Protein 2R5R (pdb70)

Nearest PDB structures (foldseek):
  2r5r-assembly1_A  TM=1.004E+00  e=5.894E-48  Nitrosomonas europaea ATCC 19718
  8g8v-assembly1_A  TM=9.448E-01  e=7.691E-31  Burkholderia pseudomallei
  8tcc-assembly1_B  TM=9.426E-01  e=1.410E-29  Burkholderia pseudomallei
  8tcc-assembly1_D  TM=9.328E-01  e=5.868E-29  Burkholderia pseudomallei
  5k95-assembly1_A  TM=9.192E-01  e=1.944E-28  Neisseria gonorrhoeae FA 1090

CATH classification: 3.10.270.10

B-factor: mean 74.92, std 9.53, range [59.12, 102.0]

Secondary structure (DSSP, 8-state):
----SEE----EEEEEEE--TTTS-EEEEEEE--EES-SS--TT--HHHHHHHHS-SSEEGGGHHHHHH--TTTT-SEEEE--EEEEEEEEPTTT--EEEEEEEE---EEEETTTEEEE--EEEEEEEE-HHHHHHSSS---EEEEEEEEEEEESS---HHHHHHHHHHHSSEE--S---HHHHHHHHHHHHTS---HHHHHHHHHHHHHS-TTEEEEEEEEEEE-TTTSSEEEEEEEEE-

Structure (mmCIF, N/CA/C/O backbone):
data_2R5R
#
_entry.id   2R5R
#
_cell.length_a   118.705
_cell.length_b   118.705
_cell.length_c   113.210
_cell.angle_alpha   90.00
_cell.angle_beta   90.00
_cell.angle_gamma   120.00
#
_symmetry.space_group_name_H-M   'P 64 2 2'
#
loop_
_entity.id
_entity.type
_entity.pdbx_description
1 polymer 'UPF0343 protein NE1163'
2 non-polymer 'PHOSPHATE ION'
3 non-polymer IMIDAZOLE
#
loop_
_atom_site.group_PDB
_atom_site.id
_atom_site.type_symbol
_atom_site.label_atom_id
_atom_site.label_alt_id
_atom_site.label_comp_id
_atom_site.label_asym_id
_atom_site.label_entity_id
_atom_site.label_seq_id
_atom_site.pdbx_PDB_ins_code
_atom_site.Cartn_x
_atom_site.Cartn_y
_atom_site.Cartn_z
_atom_site.occupancy
_atom_site.B_iso_or_equiv
_atom_site.auth_seq_id
_atom_site.auth_comp_id
_atom_site.auth_asym_id
_atom_site.auth_atom_id
_atom_site.pdbx_PDB_model_num
ATOM 1 N N . HIS A 1 23 ? 38.570 14.821 76.524 1.00 85.67 20 HIS A N 1
ATOM 2 C CA . HIS A 1 23 ? 37.746 14.251 77.638 1.00 85.78 20 HIS A CA 1
ATOM 3 C C . HIS A 1 23 ? 36.320 14.834 77.704 1.00 85.47 20 HIS A C 1
ATOM 4 O O . HIS A 1 23 ? 35.340 14.081 77.784 1.00 85.53 20 HIS A O 1
ATOM 11 N N . ILE A 1 24 ? 36.213 16.166 77.668 1.00 84.93 21 ILE A N 1
ATOM 12 C CA . ILE A 1 24 ? 34.911 16.857 77.691 1.00 84.25 21 ILE A CA 1
ATOM 13 C C . ILE A 1 24 ? 34.675 17.603 76.375 1.00 83.64 21 ILE A C 1
ATOM 14 O O . ILE A 1 24 ? 35.561 18.308 75.884 1.00 83.66 21 ILE A O 1
ATOM 19 N N . ALA A 1 25 ? 33.478 17.447 75.813 1.00 82.73 22 ALA A N 1
ATOM 20 C CA . ALA A 1 25 ? 33.136 18.079 74.541 1.00 81.79 22 ALA A CA 1
ATOM 21 C C . ALA A 1 25 ? 32.934 19.587 74.694 1.00 81.11 22 ALA A C 1
ATOM 22 O O . ALA A 1 25 ? 32.246 20.042 75.616 1.00 81.18 22 ALA A O 1
ATOM 24 N N . ILE A 1 26 ? 33.559 20.350 73.797 1.00 80.00 23 ILE A N 1
ATOM 25 C CA . ILE A 1 26 ? 33.339 21.791 73.692 1.00 78.79 23 ILE A CA 1
ATOM 26 C C . ILE A 1 26 ? 31.992 22.035 73.015 1.00 77.90 23 ILE A C 1
ATOM 27 O O . ILE A 1 26 ? 31.767 21.586 71.888 1.00 77.89 23 ILE A O 1
ATOM 32 N N . ASP A 1 27 ? 31.099 22.729 73.719 1.00 76.69 24 ASP A N 1
ATOM 33 C CA . ASP A 1 27 ? 29.754 23.000 73.214 1.00 75.46 24 ASP A CA 1
ATOM 34 C C . ASP A 1 27 ? 29.778 23.964 72.044 1.00 74.54 24 ASP A C 1
ATOM 35 O O . ASP A 1 27 ? 29.117 23.719 71.041 1.00 74.47 24 ASP A O 1
ATOM 40 N N . ARG A 1 28 ? 30.526 25.059 72.175 1.00 73.39 25 ARG A N 1
ATOM 41 C CA . ARG A 1 28 ? 30.801 25.923 71.026 1.00 72.35 25 ARG A CA 1
ATOM 42 C C . ARG A 1 28 ? 32.113 26.678 71.090 1.00 71.64 25 ARG A C 1
ATOM 43 O O . ARG A 1 28 ? 32.605 27.017 72.167 1.00 71.52 25 ARG A O 1
ATOM 51 N N . VAL A 1 29 ? 32.668 26.915 69.906 1.00 70.79 26 VAL A N 1
ATOM 52 C CA . VAL A 1 29 ? 33.810 27.795 69.708 1.00 70.08 26 VAL A CA 1
ATOM 53 C C . VAL A 1 29 ? 33.475 28.764 68.587 1.00 69.67 26 VAL A C 1
ATOM 54 O O . VAL A 1 29 ? 32.802 28.398 67.627 1.00 69.75 26 VAL A O 1
ATOM 58 N N . GLY A 1 30 ? 33.940 29.999 68.705 1.00 69.13 27 GLY A N 1
ATOM 59 C CA . GLY A 1 30 ? 33.721 30.978 67.655 1.00 68.64 27 GLY A CA 1
ATOM 60 C C . GLY A 1 30 ? 34.500 32.249 67.882 1.00 68.35 27 GLY A C 1
ATOM 61 O O . GLY A 1 30 ? 35.206 32.375 68.883 1.00 68.35 27 GLY A O 1
ATOM 62 N N . ILE A 1 31 ? 34.390 33.181 66.937 1.00 68.06 28 ILE A N 1
ATOM 63 C CA . ILE A 1 31 ? 34.947 34.518 67.108 1.00 67.89 28 ILE A CA 1
ATOM 64 C C . ILE A 1 31 ? 33.834 35.562 67.077 1.00 67.80 28 ILE A C 1
ATOM 65 O O . ILE A 1 31 ? 32.777 35.335 66.495 1.00 67.88 28 ILE A O 1
ATOM 70 N N . LYS A 1 32 ? 34.068 36.695 67.726 1.00 67.76 29 LYS A N 1
ATOM 71 C CA . LYS A 1 32 ? 33.128 37.805 67.685 1.00 67.82 29 LYS A CA 1
ATOM 72 C C . LYS A 1 32 ? 33.884 39.122 67.611 1.00 67.84 29 LYS A C 1
ATOM 73 O O . LYS A 1 32 ? 35.113 39.127 67.633 1.00 67.92 29 LYS A O 1
ATOM 79 N N . ALA A 1 33 ? 33.147 40.229 67.508 1.00 67.93 30 ALA A N 1
ATOM 80 C CA . ALA A 1 33 ? 33.732 41.573 67.440 1.00 67.98 30 ALA A CA 1
ATOM 81 C C . ALA A 1 33 ? 34.728 41.691 66.285 1.00 67.97 30 ALA A C 1
ATOM 82 O O . ALA A 1 33 ? 35.942 41.818 66.498 1.00 68.10 30 ALA A O 1
ATOM 84 N N . ILE A 1 34 ? 34.203 41.632 65.065 1.00 67.80 31 ILE A N 1
ATOM 85 C CA . ILE A 1 34 ? 35.031 41.686 63.861 1.00 67.66 31 ILE A CA 1
ATOM 86 C C . ILE A 1 34 ? 34.314 42.416 62.713 1.00 67.73 31 ILE A C 1
ATOM 87 O O . ILE A 1 34 ? 33.368 41.897 62.118 1.00 67.82 31 ILE A O 1
ATOM 92 N N . ARG A 1 35 ? 34.768 43.632 62.424 1.00 67.76 32 ARG A N 1
ATOM 93 C CA . ARG A 1 35 ? 34.185 44.440 61.356 1.00 67.83 32 ARG A CA 1
ATOM 94 C C . ARG A 1 35 ? 34.579 43.915 59.972 1.00 67.69 32 ARG A C 1
ATOM 95 O O . ARG A 1 35 ? 35.637 43.304 59.805 1.00 67.61 32 ARG A O 1
ATOM 103 N N . HIS A 1 36 ? 33.713 44.159 58.990 1.00 67.60 33 HIS A N 1
ATOM 104 C CA . HIS A 1 36 ? 33.937 43.749 57.606 1.00 67.53 33 HIS A CA 1
ATOM 105 C C . HIS A 1 36 ? 32.881 44.407 56.729 1.00 67.27 33 HIS A C 1
ATOM 106 O O . HIS A 1 36 ? 31.699 44.373 57.070 1.00 67.32 33 HIS A O 1
ATOM 113 N N . PRO A 1 37 ? 33.299 45.033 55.611 1.00 67.12 34 PRO A N 1
ATOM 114 C CA . PRO A 1 37 ? 32.362 45.675 54.685 1.00 67.10 34 PRO A CA 1
ATOM 115 C C . PRO A 1 37 ? 31.312 44.710 54.133 1.00 67.19 34 PRO A C 1
ATOM 116 O O . PRO A 1 37 ? 31.616 43.543 53.875 1.00 67.19 34 PRO A O 1
ATOM 120 N N . VAL A 1 38 ? 30.085 45.208 53.974 1.00 67.30 35 VAL A N 1
ATOM 121 C CA . VAL A 1 38 ? 28.950 44.405 53.505 1.00 67.25 35 VAL A CA 1
ATOM 122 C C . VAL A 1 38 ? 28.109 45.149 52.471 1.00 67.35 35 VAL A C 1
ATOM 123 O O . VAL A 1 38 ? 28.218 46.371 52.331 1.00 67.20 35 VAL A O 1
ATOM 127 N N . VAL A 1 39 ? 27.277 44.395 51.753 1.00 67.66 36 VAL A N 1
ATOM 128 C CA . VAL A 1 39 ? 26.337 44.953 50.771 1.00 67.90 36 VAL A CA 1
ATOM 129 C C . VAL A 1 39 ? 24.905 44.417 50.987 1.00 68.11 36 VAL A C 1
ATOM 130 O O . VAL A 1 39 ? 24.694 43.214 51.183 1.00 68.16 36 VAL A O 1
ATOM 134 N N . VAL A 1 40 ? 23.937 45.329 50.980 1.00 68.35 37 VAL A N 1
ATOM 135 C CA . VAL A 1 40 ? 22.541 44.999 51.256 1.00 68.69 37 VAL A CA 1
ATOM 136 C C . VAL A 1 40 ? 21.670 45.677 50.218 1.00 68.89 37 VAL A C 1
ATOM 137 O O . VAL A 1 40 ? 21.849 46.862 49.954 1.00 69.03 37 VAL A O 1
ATOM 141 N N . ALA A 1 41 ? 20.716 44.944 49.649 1.00 69.12 38 ALA A N 1
ATOM 142 C CA . ALA A 1 41 ? 19.838 45.500 48.616 1.00 69.40 38 ALA A CA 1
ATOM 143 C C . ALA A 1 41 ? 18.694 46.362 49.173 1.00 69.60 38 ALA A C 1
ATOM 144 O O . ALA A 1 41 ? 18.046 45.990 50.157 1.00 69.62 38 ALA A O 1
ATOM 146 N N . ASP A 1 42 ? 18.464 47.513 48.538 1.00 69.84 39 ASP A N 1
ATOM 147 C CA . ASP A 1 42 ? 17.303 48.363 48.826 1.00 70.33 39 ASP A CA 1
ATOM 148 C C . ASP A 1 42 ? 16.039 47.788 48.206 1.00 70.45 39 ASP A C 1
ATOM 149 O O . ASP A 1 42 ? 16.099 47.145 47.157 1.00 70.50 39 ASP A O 1
ATOM 154 N N . LYS A 1 43 ? 14.896 48.034 48.846 1.00 70.66 40 LYS A N 1
ATOM 155 C CA . LYS A 1 43 ? 13.596 47.719 48.251 1.00 70.77 40 LYS A CA 1
ATOM 156 C C . LYS A 1 43 ? 13.395 48.575 47.003 1.00 71.06 40 LYS A C 1
ATOM 157 O O . LYS A 1 43 ? 13.052 48.059 45.937 1.00 71.12 40 LYS A O 1
ATOM 163 N N . GLY A 1 44 ? 13.609 49.883 47.143 1.00 71.27 41 GLY A N 1
ATOM 164 C CA . GLY A 1 44 ? 13.655 50.779 45.994 1.00 71.55 41 GLY A CA 1
ATOM 165 C C . GLY A 1 44 ? 14.933 50.471 45.245 1.00 71.83 41 GLY A C 1
ATOM 166 O O . GLY A 1 44 ? 15.969 51.080 45.516 1.00 72.15 41 GLY A O 1
ATOM 167 N N . GLY A 1 45 ? 14.847 49.502 44.329 1.00 71.87 42 GLY A N 1
ATOM 168 C CA . GLY A 1 45 ? 15.977 48.959 43.558 1.00 71.84 42 GLY A CA 1
ATOM 169 C C . GLY A 1 45 ? 17.361 49.556 43.757 1.00 71.83 42 GLY A C 1
ATOM 170 O O . GLY A 1 45 ? 17.579 50.743 43.508 1.00 72.06 42 GLY A O 1
ATOM 171 N N . GLY A 1 46 ? 18.301 48.724 44.190 1.00 71.68 43 GLY A N 1
ATOM 172 C CA . GLY A 1 46 ? 19.684 49.151 44.395 1.00 71.39 43 GLY A CA 1
ATOM 173 C C . GLY A 1 46 ? 20.369 48.333 45.473 1.00 71.21 43 GLY A C 1
ATOM 174 O O . GLY A 1 46 ? 20.056 47.151 45.664 1.00 71.28 43 GLY A O 1
ATOM 175 N N . SER A 1 47 ? 21.310 48.962 46.174 1.00 70.78 44 SER A N 1
ATOM 176 C CA . SER A 1 47 ? 21.987 48.328 47.302 1.00 70.33 44 SER A CA 1
ATOM 177 C C . SER A 1 47 ? 22.819 49.316 48.110 1.00 69.91 44 SER A C 1
ATOM 178 O O . SER A 1 47 ? 23.353 50.285 47.570 1.00 69.78 44 SER A O 1
ATOM 181 N N . GLN A 1 48 ? 22.912 49.060 49.411 1.00 69.51 45 GLN A N 1
ATOM 182 C CA . GLN A 1 48 ? 23.712 49.875 50.314 1.00 69.18 45 GLN A CA 1
ATOM 183 C C . GLN A 1 48 ? 25.075 49.243 50.566 1.00 69.06 45 GLN A C 1
ATOM 184 O O . GLN A 1 48 ? 25.181 48.035 50.786 1.00 69.01 45 GLN A O 1
ATOM 190 N N . HIS A 1 49 ? 26.113 50.071 50.511 1.00 68.88 46 HIS A N 1
ATOM 191 C CA . HIS A 1 49 ? 27.473 49.632 50.786 1.00 68.77 46 HIS A CA 1
ATOM 192 C C . HIS A 1 49 ? 27.879 50.171 52.146 1.00 68.44 46 HIS A C 1
ATOM 193 O O . HIS A 1 49 ? 28.191 51.354 52.290 1.00 68.45 46 HIS A O 1
ATOM 200 N N . THR A 1 50 ? 27.853 49.298 53.146 1.00 68.08 47 THR A N 1
ATOM 201 C CA . THR A 1 50 ? 28.121 49.701 54.521 1.00 67.72 47 THR A CA 1
ATOM 202 C C . THR A 1 50 ? 29.096 48.735 55.208 1.00 67.44 47 THR A C 1
ATOM 203 O O . THR A 1 50 ? 29.835 48.020 54.531 1.00 67.41 47 THR A O 1
ATOM 207 N N . VAL A 1 51 ? 29.100 48.723 56.540 1.00 67.11 48 VAL A N 1
ATOM 208 C CA . VAL A 1 51 ? 30.034 47.906 57.313 1.00 66.86 48 VAL A CA 1
ATOM 209 C C . VAL A 1 51 ? 29.351 47.208 58.498 1.00 66.69 48 VAL A C 1
ATOM 210 O O . VAL A 1 51 ? 28.650 47.839 59.291 1.00 66.51 48 VAL A O 1
ATOM 214 N N . ALA A 1 52 ? 29.574 45.900 58.608 1.00 66.61 49 ALA A N 1
ATOM 215 C CA . ALA A 1 52 ? 28.914 45.084 59.618 1.00 66.56 49 ALA A CA 1
ATOM 216 C C . ALA A 1 52 ? 29.866 44.488 60.648 1.00 66.62 49 ALA A C 1
ATOM 217 O O . ALA A 1 52 ? 31.011 44.164 60.341 1.00 66.64 49 ALA A O 1
ATOM 219 N N . GLN A 1 53 ? 29.365 44.358 61.875 1.00 66.76 50 GLN A N 1
ATOM 220 C CA . GLN A 1 53 ? 30.044 43.666 62.963 1.00 66.86 50 GLN A CA 1
ATOM 221 C C . GLN A 1 53 ? 29.628 42.199 62.886 1.00 66.83 50 GLN A C 1
ATOM 222 O O . GLN A 1 53 ? 28.453 41.901 62.659 1.00 66.76 50 GLN A O 1
ATOM 228 N N . PHE A 1 54 ? 30.579 41.287 63.074 1.00 66.89 51 PHE A N 1
ATOM 229 C CA . PHE A 1 54 ? 30.305 39.856 62.909 1.00 67.01 51 PHE A CA 1
ATOM 230 C C . PHE A 1 54 ? 30.439 39.018 64.179 1.00 67.35 51 PHE A C 1
ATOM 231 O O . PHE A 1 54 ? 31.208 39.345 65.086 1.00 67.47 51 PHE A O 1
ATOM 239 N N . ASN A 1 55 ? 29.670 37.933 64.216 1.00 67.64 52 ASN A N 1
ATOM 240 C CA . ASN A 1 55 ? 29.757 36.924 65.256 1.00 68.02 52 ASN A CA 1
ATOM 241 C C . ASN A 1 55 ? 29.533 35.560 64.608 1.00 68.39 52 ASN A C 1
ATOM 242 O O . ASN A 1 55 ? 28.452 35.282 64.088 1.00 68.48 52 ASN A O 1
ATOM 255 N N . TYR A 1 57 ? 30.136 31.193 65.050 1.00 69.93 54 TYR A N 1
ATOM 256 C CA . TYR A 1 57 ? 30.470 30.067 65.917 1.00 70.57 54 TYR A CA 1
ATOM 257 C C . TYR A 1 57 ? 29.934 28.735 65.405 1.00 71.11 54 TYR A C 1
ATOM 258 O O . TYR A 1 57 ? 29.061 28.696 64.540 1.00 71.19 54 TYR A O 1
ATOM 267 N N . VAL A 1 58 ? 30.473 27.649 65.952 1.00 71.81 55 VAL A N 1
ATOM 268 C CA . VAL A 1 58 ? 30.062 26.296 65.592 1.00 72.56 55 VAL A CA 1
ATOM 269 C C . VAL A 1 58 ? 29.857 25.446 66.839 1.00 73.18 55 VAL A C 1
ATOM 270 O O . VAL A 1 58 ? 30.671 25.481 67.759 1.00 73.14 55 VAL A O 1
ATOM 274 N N . ASN A 1 59 ? 28.764 24.691 66.867 1.00 74.13 56 ASN A N 1
ATOM 275 C CA . ASN A 1 59 ? 28.447 23.853 68.018 1.00 75.07 56 ASN A CA 1
ATOM 276 C C . ASN A 1 59 ? 29.054 22.467 67.900 1.00 75.91 56 ASN A C 1
ATOM 277 O O . ASN A 1 59 ? 29.073 21.880 66.817 1.00 76.04 56 ASN A O 1
ATOM 282 N N . LEU A 1 60 ? 29.546 21.964 69.030 1.00 76.97 57 LEU A N 1
ATOM 283 C CA . LEU A 1 60 ? 30.140 20.628 69.155 1.00 77.97 57 LEU A CA 1
ATOM 284 C C . LEU A 1 60 ? 31.162 20.290 68.063 1.00 78.75 57 LEU A C 1
ATOM 285 O O . LEU A 1 60 ? 30.971 19.326 67.315 1.00 78.84 57 LEU A O 1
ATOM 290 N N . PRO A 1 61 ? 32.251 21.080 67.968 1.00 79.57 58 PRO A N 1
ATOM 291 C CA . PRO A 1 61 ? 33.296 20.743 67.002 1.00 80.39 58 PRO A CA 1
ATOM 292 C C . PRO A 1 61 ? 34.084 19.502 67.441 1.00 81.32 58 PRO A C 1
ATOM 293 O O . PRO A 1 61 ? 34.375 19.339 68.631 1.00 81.38 58 PRO A O 1
ATOM 297 N N . HIS A 1 62 ? 34.406 18.635 66.484 1.00 82.38 59 HIS A N 1
ATOM 298 C CA . HIS A 1 62 ? 35.142 17.405 66.773 1.00 83.50 59 HIS A CA 1
ATOM 299 C C . HIS A 1 62 ? 36.635 17.582 66.543 1.00 83.95 59 HIS A C 1
ATOM 300 O O . HIS A 1 62 ? 37.049 18.247 65.590 1.00 83.95 59 HIS A O 1
ATOM 307 N N . ASN A 1 63 ? 37.425 16.990 67.441 1.00 84.62 60 ASN A N 1
ATOM 308 C CA . ASN A 1 63 ? 38.894 17.060 67.417 1.00 85.21 60 ASN A CA 1
ATOM 309 C C . ASN A 1 63 ? 39.439 18.484 67.181 1.00 85.39 60 ASN A C 1
ATOM 310 O O . ASN A 1 63 ? 40.445 18.682 66.487 1.00 85.53 60 ASN A O 1
ATOM 315 N N . PHE A 1 64 ? 38.771 19.470 67.776 1.00 85.53 61 PHE A N 1
ATOM 316 C CA . PHE A 1 64 ? 39.127 20.868 67.559 1.00 85.68 61 PHE A CA 1
ATOM 317 C C . PHE A 1 64 ? 40.484 21.217 68.166 1.00 85.77 61 PHE A C 1
ATOM 318 O O . PHE A 1 64 ? 40.639 21.254 69.389 1.00 85.84 61 PHE A O 1
ATOM 326 N N . LYS A 1 65 ? 41.466 21.454 67.300 1.00 85.89 62 LYS A N 1
ATOM 327 C CA . LYS A 1 65 ? 42.760 21.981 67.727 1.00 86.03 62 LYS A CA 1
ATOM 328 C C . LYS A 1 65 ? 42.671 23.506 67.828 1.00 85.98 62 LYS A C 1
ATOM 329 O O . LYS A 1 65 ? 42.172 24.163 66.908 1.00 86.06 62 LYS A O 1
ATOM 335 N N . GLY A 1 66 ? 43.154 24.058 68.942 1.00 85.82 63 GLY A N 1
ATOM 336 C CA . GLY A 1 66 ? 43.104 25.501 69.207 1.00 85.66 63 GLY A CA 1
ATOM 337 C C . GLY A 1 66 ? 43.655 26.401 68.115 1.00 85.59 63 GLY A C 1
ATOM 338 O O . GLY A 1 66 ? 43.296 27.577 68.028 1.00 85.59 63 GLY A O 1
ATOM 339 N N . THR A 1 67 ? 44.525 25.840 67.281 1.00 85.61 64 THR A N 1
ATOM 340 C CA . THR A 1 67 ? 45.120 26.559 66.158 1.00 85.66 64 THR A CA 1
ATOM 341 C C . THR A 1 67 ? 44.088 26.893 65.076 1.00 85.77 64 THR A C 1
ATOM 342 O O . THR A 1 67 ? 44.221 27.902 64.379 1.00 85.88 64 THR A O 1
ATOM 346 N N . HIS A 1 68 ? 43.058 26.050 64.962 1.00 85.78 65 HIS A N 1
ATOM 347 C CA . HIS A 1 68 ? 42.009 26.182 63.939 1.00 85.75 65 HIS A CA 1
ATOM 348 C C . HIS A 1 68 ? 41.082 27.394 64.098 1.00 85.60 65 HIS A C 1
ATOM 349 O O . HIS A 1 68 ? 40.164 27.579 63.297 1.00 85.58 65 HIS A O 1
ATOM 364 N N . SER A 1 70 ? 41.705 30.477 63.544 1.00 83.84 67 SER A N 1
ATOM 365 C CA . SER A 1 70 ? 41.905 31.424 62.446 1.00 83.07 67 SER A CA 1
ATOM 366 C C . SER A 1 70 ? 41.229 30.991 61.140 1.00 82.37 67 SER A C 1
ATOM 367 O O . SER A 1 70 ? 41.333 31.679 60.124 1.00 82.21 67 SER A O 1
ATOM 370 N N . ARG A 1 71 ? 40.527 29.861 61.179 1.00 81.55 68 ARG A N 1
ATOM 371 C CA . ARG A 1 71 ? 39.759 29.391 60.028 1.00 80.87 68 ARG A CA 1
ATOM 372 C C . ARG A 1 71 ? 38.502 30.221 59.807 1.00 80.17 68 ARG A C 1
ATOM 373 O O . ARG A 1 71 ? 38.057 30.379 58.671 1.00 80.14 68 ARG A O 1
ATOM 381 N N . PHE A 1 72 ? 37.938 30.747 60.892 1.00 79.25 69 PHE A N 1
ATOM 382 C CA . PHE A 1 72 ? 36.804 31.663 60.806 1.00 78.40 69 PHE A CA 1
ATOM 383 C C . PHE A 1 72 ? 37.172 32.896 59.984 1.00 78.20 69 PHE A C 1
ATOM 384 O O . PHE A 1 72 ? 36.439 33.290 59.073 1.00 78.09 69 PHE A O 1
ATOM 392 N N . VAL A 1 73 ? 38.320 33.489 60.309 1.00 77.97 70 VAL A N 1
ATOM 393 C CA . VAL A 1 73 ? 38.816 34.681 59.626 1.00 77.75 70 VAL A CA 1
ATOM 394 C C . VAL A 1 73 ? 39.076 34.362 58.159 1.00 77.79 70 VAL A C 1
ATOM 395 O O . VAL A 1 73 ? 38.819 35.192 57.285 1.00 77.84 70 VAL A O 1
ATOM 399 N N . GLU A 1 74 ? 39.580 33.155 57.901 1.00 77.84 71 GLU A N 1
ATOM 400 C CA . GLU A 1 74 ? 39.800 32.670 56.542 1.00 77.92 71 GLU A CA 1
ATOM 401 C C . GLU A 1 74 ? 38.508 32.724 55.755 1.00 77.87 71 GLU A C 1
ATOM 402 O O . GLU A 1 74 ? 38.434 33.378 54.713 1.00 77.81 71 GLU A O 1
ATOM 408 N N . ILE A 1 75 ? 37.494 32.042 56.282 1.00 77.94 72 ILE A N 1
ATOM 409 C CA . ILE A 1 75 ? 36.183 31.943 55.651 1.00 78.02 72 ILE A CA 1
ATOM 410 C C . ILE A 1 75 ? 35.591 33.328 55.380 1.00 78.24 72 ILE A C 1
ATOM 411 O O . ILE A 1 75 ? 35.029 33.568 54.311 1.00 78.22 72 ILE A O 1
ATOM 416 N N . LEU A 1 76 ? 35.751 34.236 56.340 1.00 78.57 73 LEU A N 1
ATOM 417 C CA . LEU A 1 76 ? 35.224 35.594 56.229 1.00 78.96 73 LEU A CA 1
ATOM 418 C C . LEU A 1 76 ? 35.911 36.407 55.131 1.00 79.25 73 LEU A C 1
ATOM 419 O O . LEU A 1 76 ? 35.289 37.269 54.509 1.00 79.29 73 LEU A O 1
ATOM 424 N N . ASN A 1 77 ? 37.190 36.124 54.897 1.00 79.69 74 ASN A N 1
ATOM 425 C CA . ASN A 1 77 ? 37.975 36.836 53.887 1.00 80.14 74 ASN A CA 1
ATOM 426 C C . ASN A 1 77 ? 37.995 36.164 52.517 1.00 80.47 74 ASN A C 1
ATOM 427 O O . ASN A 1 77 ? 38.294 36.807 51.508 1.00 80.45 74 ASN A O 1
ATOM 432 N N . SER A 1 78 ? 37.671 34.874 52.492 1.00 80.93 75 SER A N 1
ATOM 433 C CA . SER A 1 78 ? 37.746 34.065 51.275 1.00 81.45 75 SER A CA 1
ATOM 434 C C . SER A 1 78 ? 36.680 34.418 50.232 1.00 81.78 75 SER A C 1
ATOM 435 O O . SER A 1 78 ? 36.805 34.045 49.061 1.00 81.87 75 SER A O 1
ATOM 438 N N . HIS A 1 79 ? 35.636 35.128 50.653 1.00 82.11 76 HIS A N 1
ATOM 439 C CA . HIS A 1 79 ? 34.590 35.554 49.729 1.00 82.45 76 HIS A CA 1
ATOM 440 C C . HIS A 1 79 ? 34.923 36.899 49.084 1.00 82.64 76 HIS A C 1
ATOM 441 O O . HIS A 1 79 ? 36.005 37.053 48.508 1.00 82.72 76 HIS A O 1
ATOM 448 N N . GLU A 1 80 ? 34.014 37.867 49.172 1.00 82.76 77 GLU A N 1
ATOM 449 C CA . GLU A 1 80 ? 34.227 39.154 48.510 1.00 82.92 77 GLU A CA 1
ATOM 450 C C . GLU A 1 80 ? 34.814 40.214 49.434 1.00 82.81 77 GLU A C 1
ATOM 451 O O . GLU A 1 80 ? 34.924 40.006 50.645 1.00 82.84 77 GLU A O 1
ATOM 457 N N . ARG A 1 81 ? 35.207 41.341 48.843 1.00 82.76 78 ARG A N 1
ATOM 458 C CA . ARG A 1 81 ? 35.615 42.517 49.604 1.00 82.74 78 ARG A CA 1
ATOM 459 C C . ARG A 1 81 ? 34.425 43.004 50.432 1.00 82.82 78 ARG A C 1
ATOM 460 O O . ARG A 1 81 ? 34.570 43.333 51.610 1.00 82.79 78 ARG A O 1
ATOM 468 N N . GLU A 1 82 ? 33.254 43.035 49.800 1.00 82.86 79 GLU A N 1
ATOM 469 C CA . GLU A 1 82 ? 32.000 43.330 50.484 1.00 82.96 79 GLU A CA 1
ATOM 470 C C . GLU A 1 82 ? 31.129 42.080 50.503 1.00 82.79 79 GLU A C 1
ATOM 471 O O . GLU A 1 82 ? 30.731 41.575 49.453 1.00 82.86 79 GLU A O 1
ATOM 477 N N . ILE A 1 83 ? 30.846 41.583 51.702 1.00 82.68 80 ILE A N 1
ATOM 478 C CA . ILE A 1 83 ? 30.071 40.358 51.864 1.00 82.56 80 ILE A CA 1
ATOM 479 C C . ILE A 1 83 ? 28.583 40.609 51.627 1.00 82.61 80 ILE A C 1
ATOM 480 O O . ILE A 1 83 ? 28.000 41.548 52.173 1.00 82.54 80 ILE A O 1
ATOM 485 N N . SER A 1 84 ? 27.993 39.764 50.787 1.00 82.63 81 SER A N 1
ATOM 486 C CA . SER A 1 84 ? 26.574 39.815 50.484 1.00 82.63 81 SER A CA 1
AT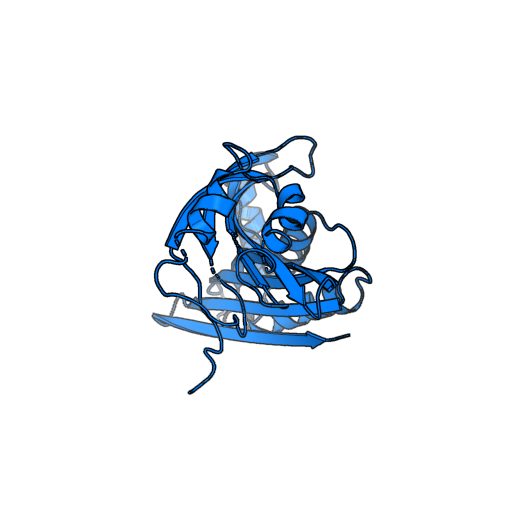OM 487 C C . SER A 1 84 ? 25.822 38.819 51.359 1.00 82.68 81 SER A C 1
ATOM 488 O O . SER A 1 84 ? 26.419 37.894 51.910 1.00 82.68 81 SER A O 1
ATOM 491 N N . VAL A 1 85 ? 24.513 39.011 51.482 1.00 82.79 82 VAL A N 1
ATOM 492 C CA . VAL A 1 85 ? 23.659 38.085 52.226 1.00 82.99 82 VAL A CA 1
ATOM 493 C C . VAL A 1 85 ? 23.581 36.738 51.511 1.00 83.13 82 VAL A C 1
ATOM 494 O O . VAL A 1 85 ? 23.387 35.704 52.148 1.00 83.10 82 VAL A O 1
ATOM 498 N N . GLU A 1 86 ? 23.736 36.768 50.187 1.00 83.39 83 GLU A N 1
ATOM 499 C CA . GLU A 1 86 ? 23.759 35.564 49.349 1.00 83.71 83 GLU A CA 1
ATOM 500 C C . GLU A 1 86 ? 24.803 34.571 49.838 1.00 83.69 83 GLU A C 1
ATOM 501 O O . GLU A 1 86 ? 24.575 33.361 49.835 1.00 83.79 83 GLU A O 1
ATOM 507 N N . SER A 1 87 ? 25.943 35.105 50.264 1.00 83.66 84 SER A N 1
ATOM 508 C CA . SER A 1 87 ? 27.092 34.310 50.675 1.00 83.70 84 SER A CA 1
ATOM 509 C C . SER A 1 87 ? 26.841 33.422 51.903 1.00 83.79 84 SER A C 1
ATOM 510 O O . SER A 1 87 ? 27.527 32.415 52.086 1.00 83.83 84 SER A O 1
ATOM 513 N N . PHE A 1 88 ? 25.852 33.788 52.719 1.00 83.86 85 PHE A N 1
ATOM 514 C CA . PHE A 1 88 ? 25.501 33.059 53.952 1.00 83.94 85 PHE A CA 1
ATOM 515 C C . PHE A 1 88 ? 25.361 31.546 53.783 1.00 84.27 85 PHE A C 1
ATOM 516 O O . PHE A 1 88 ? 25.542 30.789 54.737 1.00 84.20 85 PHE A O 1
ATOM 524 N N . GLU A 1 89 ? 25.040 31.118 52.566 1.00 84.80 86 GLU A N 1
ATOM 525 C CA . GLU A 1 89 ? 24.892 29.702 52.242 1.00 85.31 86 GLU A CA 1
ATOM 526 C C . GLU A 1 89 ? 26.229 28.955 52.328 1.00 85.29 86 GLU A C 1
ATOM 527 O O . GLU A 1 89 ? 26.383 28.048 53.152 1.00 85.30 86 GLU A O 1
ATOM 533 N N . GLU A 1 90 ? 27.185 29.345 51.481 1.00 85.27 87 GLU A N 1
ATOM 534 C CA . GLU A 1 90 ? 28.499 28.696 51.422 1.00 85.24 87 GLU A CA 1
ATOM 535 C C . GLU A 1 90 ? 29.299 28.969 52.686 1.00 84.89 87 GLU A C 1
ATOM 536 O O . GLU A 1 90 ? 30.006 28.084 53.169 1.00 84.99 87 GLU A O 1
ATOM 542 N N . ILE A 1 91 ? 29.184 30.190 53.211 1.00 84.43 88 ILE A N 1
ATOM 543 C CA . ILE A 1 91 ? 29.919 30.594 54.411 1.00 83.94 88 ILE A CA 1
ATOM 544 C C . ILE A 1 91 ? 29.639 29.614 55.543 1.00 83.79 88 ILE A C 1
ATOM 545 O O . ILE A 1 91 ? 30.568 29.070 56.137 1.00 83.74 88 ILE A O 1
ATOM 550 N N . LEU A 1 92 ? 28.357 29.373 55.812 1.00 83.64 89 LEU A N 1
ATOM 551 C CA . LEU A 1 92 ? 27.944 28.414 56.833 1.00 83.50 89 LEU A CA 1
ATOM 552 C C . LEU A 1 92 ? 28.317 26.981 56.468 1.00 83.59 89 LEU A C 1
ATOM 553 O O . LEU A 1 92 ? 28.661 26.189 57.344 1.00 83.70 89 LEU A O 1
ATOM 558 N N . ARG A 1 93 ? 28.254 26.654 55.180 1.00 83.64 90 ARG A N 1
ATOM 559 C CA . ARG A 1 93 ? 28.615 25.320 54.709 1.00 83.72 90 ARG A CA 1
ATOM 560 C C . ARG A 1 93 ? 30.105 25.061 54.916 1.00 83.35 90 ARG A C 1
ATOM 561 O O . ARG A 1 93 ? 30.491 23.998 55.410 1.00 83.24 90 ARG A O 1
ATOM 569 N N . SER A 1 94 ? 30.925 26.043 54.542 1.00 82.99 91 SER A N 1
ATOM 570 C CA . SER A 1 94 ? 32.369 25.991 54.747 1.00 82.76 91 SER A CA 1
ATOM 571 C C . SER A 1 94 ? 32.674 25.893 56.227 1.00 82.67 91 SER A C 1
ATOM 572 O O . SER A 1 94 ? 33.493 25.084 56.652 1.00 82.70 91 SER A O 1
ATOM 583 N N . VAL A 1 96 ? 30.940 24.814 58.980 1.00 81.99 93 VAL A N 1
ATOM 584 C CA . VAL A 1 96 ? 30.659 23.550 59.662 1.00 81.72 93 VAL A CA 1
ATOM 585 C C . VAL A 1 96 ? 31.534 22.394 59.180 1.00 81.59 93 VAL A C 1
ATOM 586 O O . VAL A 1 96 ? 31.849 21.489 59.956 1.00 81.57 93 VAL A O 1
ATOM 590 N N . SER A 1 97 ? 31.930 22.433 57.909 1.00 81.40 94 SER A N 1
ATOM 591 C CA . SER A 1 97 ? 32.805 21.407 57.348 1.00 81.23 94 SER A CA 1
ATOM 592 C C . SER A 1 97 ? 34.245 21.617 57.811 1.00 81.03 94 SER A C 1
ATOM 593 O O . SER A 1 97 ? 34.857 20.704 58.373 1.00 81.15 94 SER A O 1
ATOM 596 N N . ARG A 1 98 ? 34.764 22.827 57.591 1.00 80.64 95 ARG A N 1
ATOM 597 C CA . ARG A 1 98 ? 36.137 23.189 57.959 1.00 80.31 95 ARG A CA 1
ATOM 598 C C . ARG A 1 98 ? 36.426 23.045 59.453 1.00 80.04 95 ARG A C 1
ATOM 599 O O . ARG A 1 98 ? 37.584 23.056 59.865 1.00 80.04 95 ARG A O 1
ATOM 607 N N . LEU A 1 99 ? 35.374 22.913 60.256 1.00 79.75 96 LEU A N 1
ATOM 608 C CA . LEU A 1 99 ? 35.513 22.800 61.706 1.00 79.48 96 LEU A CA 1
ATOM 609 C C . LEU A 1 99 ? 34.819 21.560 62.261 1.00 79.46 96 LEU A C 1
ATOM 610 O O . LEU A 1 99 ? 34.654 21.425 63.479 1.00 79.52 96 LEU A O 1
ATOM 615 N N . GLU A 1 100 ? 34.419 20.665 61.355 1.00 79.32 97 GLU A N 1
ATOM 616 C CA . GLU A 1 100 ? 33.860 19.348 61.694 1.00 79.36 97 GLU A CA 1
ATOM 617 C C . GLU A 1 100 ? 32.723 19.361 62.723 1.00 78.90 97 GLU A C 1
ATOM 618 O O . GLU A 1 100 ? 32.728 18.579 63.681 1.00 78.91 97 GLU A O 1
ATOM 624 N N . SER A 1 101 ? 31.762 20.256 62.526 1.00 78.40 98 SER A N 1
ATOM 625 C CA . SER A 1 101 ? 30.547 20.276 63.333 1.00 77.90 98 SER A CA 1
ATOM 626 C C . SER A 1 101 ? 29.365 20.240 62.383 1.00 77.54 98 SER A C 1
ATOM 627 O O . SER A 1 101 ? 29.528 20.493 61.189 1.00 77.56 98 SER A O 1
ATOM 630 N N . ASP A 1 102 ? 28.181 19.921 62.897 1.00 77.00 99 ASP A N 1
ATOM 631 C CA . ASP A 1 102 ? 26.998 19.856 62.038 1.00 76.60 99 ASP A CA 1
ATOM 632 C C . ASP A 1 102 ? 25.972 20.960 62.331 1.00 75.90 99 ASP A C 1
ATOM 633 O O . ASP A 1 102 ? 24.858 20.946 61.795 1.00 76.00 99 ASP A O 1
ATOM 638 N N . SER A 1 103 ? 26.357 21.911 63.179 1.00 74.90 100 SER A N 1
ATOM 639 C CA . SER A 1 103 ? 25.552 23.109 63.404 1.00 73.93 100 SER A CA 1
ATOM 640 C C . SER A 1 103 ? 26.417 24.353 63.575 1.00 73.10 100 SER A C 1
ATOM 641 O O . SER A 1 103 ? 27.354 24.371 64.377 1.00 73.03 100 SER A O 1
ATOM 644 N N . GLY A 1 104 ? 26.087 25.383 62.800 1.00 72.14 101 GLY A N 1
ATOM 645 C CA . GLY A 1 104 ? 26.819 26.644 62.794 1.00 70.90 101 GLY A CA 1
ATOM 646 C C . GLY A 1 104 ? 25.897 27.848 62.844 1.00 70.07 101 GLY A C 1
ATOM 647 O O . GLY A 1 104 ? 24.674 27.715 62.724 1.00 70.09 101 GLY A O 1
ATOM 648 N N . HIS A 1 105 ? 26.495 29.028 63.005 1.00 69.10 102 HIS A N 1
ATOM 649 C CA . HIS A 1 105 ? 25.758 30.260 63.249 1.00 68.00 102 HIS A CA 1
ATOM 650 C C . HIS A 1 105 ? 26.583 31.469 62.834 1.00 67.40 102 HIS A C 1
ATOM 651 O O . HIS A 1 105 ? 27.733 31.609 63.239 1.00 67.38 102 HIS A O 1
ATOM 658 N N . ILE A 1 106 ? 25.988 32.339 62.024 1.00 66.78 103 ILE A N 1
ATOM 659 C CA . ILE A 1 106 ? 26.609 33.616 61.662 1.00 66.16 103 ILE A CA 1
ATOM 660 C C . ILE A 1 106 ? 25.677 34.791 61.969 1.00 65.94 103 ILE A C 1
ATOM 661 O O . ILE A 1 106 ? 24.463 34.622 62.079 1.00 66.01 103 ILE A O 1
ATOM 666 N N . GLU A 1 107 ? 26.262 35.974 62.111 1.00 65.50 104 GLU A N 1
ATOM 667 C CA . GLU A 1 107 ? 25.551 37.154 62.560 1.00 65.15 104 GLU A CA 1
ATOM 668 C C . GLU A 1 107 ? 26.199 38.364 61.912 1.00 64.80 104 GLU A C 1
ATOM 669 O O . GLU A 1 107 ? 27.423 38.454 61.835 1.00 64.85 104 GLU A O 1
ATOM 683 N N . ALA A 1 109 ? 25.607 42.486 61.880 1.00 62.42 106 ALA A N 1
ATOM 684 C CA . ALA A 1 109 ? 24.916 43.674 62.373 1.00 61.57 106 ALA A CA 1
ATOM 685 C C . ALA A 1 109 ? 25.491 44.937 61.761 1.00 61.13 106 ALA A C 1
ATOM 686 O O . ALA A 1 109 ? 26.689 45.183 61.836 1.00 61.21 106 ALA A O 1
ATOM 688 N N . PHE A 1 110 ? 24.620 45.745 61.169 1.00 60.56 107 PHE A N 1
ATOM 689 C CA . PHE A 1 110 ? 25.035 46.931 60.433 1.00 60.00 107 PHE A CA 1
ATOM 690 C C . PHE A 1 110 ? 23.970 48.021 60.506 1.00 59.83 107 PHE A C 1
ATOM 691 O O . PHE A 1 110 ? 22.792 47.722 60.687 1.00 59.83 107 PHE A O 1
ATOM 699 N N . PRO A 1 111 ? 24.382 49.294 60.385 1.00 59.71 108 PRO A N 1
ATOM 700 C CA . PRO A 1 111 ? 23.422 50.372 60.164 1.00 59.65 108 PRO A CA 1
ATOM 701 C C . PRO A 1 111 ? 22.808 50.324 58.764 1.00 59.70 108 PRO A C 1
ATOM 702 O O . PRO A 1 111 ? 23.499 50.020 57.784 1.00 59.60 108 PRO A O 1
ATOM 706 N N . TYR A 1 112 ? 21.514 50.625 58.688 1.00 59.79 109 TYR A N 1
ATOM 707 C CA . TYR A 1 112 ? 20.772 50.627 57.431 1.00 59.82 109 TYR A CA 1
ATOM 708 C C . TYR A 1 112 ? 19.976 51.920 57.301 1.00 59.87 109 TYR A C 1
ATOM 709 O O . TYR A 1 112 ? 19.346 52.367 58.264 1.00 59.82 109 TYR A O 1
ATOM 718 N N . PHE A 1 113 ? 19.999 52.509 56.107 1.00 59.97 110 PHE A N 1
ATOM 719 C CA . PHE A 1 113 ? 19.418 53.836 55.891 1.00 60.12 110 PHE A CA 1
ATOM 720 C C . PHE A 1 113 ? 18.190 53.841 54.992 1.00 60.35 110 PHE A C 1
ATOM 721 O O . PHE A 1 113 ? 18.180 53.199 53.943 1.00 60.35 110 PHE A O 1
ATOM 729 N N . ILE A 1 114 ? 17.160 54.568 55.419 1.00 60.70 111 ILE A N 1
ATOM 730 C CA . ILE A 1 114 ? 16.019 54.880 54.560 1.00 61.18 111 ILE A CA 1
ATOM 731 C C . ILE A 1 114 ? 15.890 56.391 54.427 1.00 61.70 111 ILE A C 1
ATOM 732 O O . ILE A 1 114 ? 15.948 57.115 55.425 1.00 61.73 111 ILE A O 1
ATOM 737 N N . ASN A 1 115 ? 15.728 56.861 53.192 1.00 62.44 112 ASN A N 1
ATOM 738 C CA . ASN A 1 115 ? 15.489 58.276 52.932 1.00 63.13 112 ASN A CA 1
ATOM 739 C C . ASN A 1 115 ? 13.994 58.582 53.009 1.00 63.55 112 ASN A C 1
ATOM 740 O O . ASN A 1 115 ? 13.249 58.343 52.056 1.00 63.64 112 ASN A O 1
ATOM 745 N N . LYS A 1 116 ? 13.571 59.095 54.161 1.00 64.02 113 LYS A N 1
ATOM 746 C CA . LYS A 1 116 ? 12.156 59.275 54.485 1.00 64.45 113 LYS A CA 1
ATOM 747 C C . LYS A 1 116 ? 11.672 60.643 54.033 1.00 64.88 113 LYS A C 1
ATOM 748 O O . LYS A 1 116 ? 12.439 61.605 54.034 1.00 64.93 113 LYS A O 1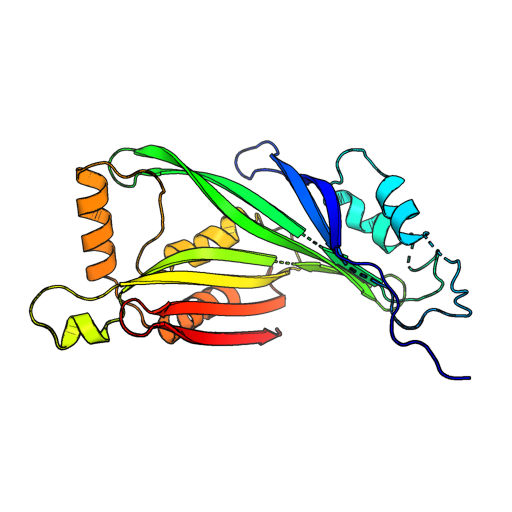
ATOM 754 N N . SER A 1 117 ? 10.400 60.728 53.654 1.00 65.39 114 SER A N 1
ATOM 755 C CA . SER A 1 117 ? 9.797 61.999 53.266 1.00 65.83 114 SER A CA 1
ATOM 756 C C . SER A 1 117 ? 8.995 62.555 54.427 1.00 66.20 114 SER A C 1
ATOM 757 O O . SER A 1 117 ? 8.085 61.893 54.927 1.00 66.41 114 SER A O 1
ATOM 760 N N . ALA A 1 118 ? 9.336 63.764 54.860 1.00 66.61 115 ALA A N 1
ATOM 761 C CA . ALA A 1 118 ? 8.572 64.450 55.896 1.00 67.07 115 ALA A CA 1
ATOM 762 C C . ALA A 1 118 ? 7.072 64.347 55.581 1.00 67.53 115 ALA A C 1
ATOM 763 O O . ALA A 1 118 ? 6.667 64.558 54.435 1.00 67.55 115 ALA A O 1
ATOM 765 N N . PRO A 1 119 ? 6.244 64.020 56.596 1.00 67.95 116 PRO A N 1
ATOM 766 C CA . PRO A 1 119 ? 4.847 63.614 56.372 1.00 68.25 116 PRO A CA 1
ATOM 767 C C . PRO A 1 119 ? 3.953 64.671 55.707 1.00 68.57 116 PRO A C 1
ATOM 768 O O . PRO A 1 119 ? 2.989 64.310 55.033 1.00 68.69 116 PRO A O 1
ATOM 772 N N . VAL A 1 120 ? 4.267 65.951 55.894 1.00 68.81 117 VAL A N 1
ATOM 773 C CA . VAL A 1 120 ? 3.489 67.026 55.274 1.00 69.10 117 VAL A CA 1
ATOM 774 C C . VAL A 1 120 ? 4.291 67.733 54.174 1.00 69.30 117 VAL A C 1
ATOM 775 O O . VAL A 1 120 ? 3.776 67.954 53.077 1.00 69.39 117 VAL A O 1
ATOM 779 N N . SER A 1 121 ? 5.549 68.063 54.469 1.00 69.50 118 SER A N 1
ATOM 780 C CA . SER A 1 121 ? 6.412 68.801 53.541 1.00 69.74 118 SER A CA 1
ATOM 781 C C . SER A 1 121 ? 6.944 67.953 52.404 1.00 69.81 118 SER A C 1
ATOM 782 O O . SER A 1 121 ? 7.127 68.450 51.296 1.00 69.92 118 SER A O 1
ATOM 785 N N . GLY A 1 122 ? 7.221 66.685 52.691 1.00 69.91 119 GLY A N 1
ATOM 786 C CA . GLY A 1 122 ? 7.865 65.801 51.724 1.00 70.02 119 GLY A CA 1
ATOM 787 C C . GLY A 1 122 ? 9.379 65.927 51.728 1.00 70.05 119 GLY A C 1
ATOM 788 O O . GLY A 1 122 ? 10.058 65.286 50.919 1.00 70.09 119 GLY A O 1
ATOM 789 N N . VAL A 1 123 ? 9.900 66.749 52.642 1.00 70.04 120 VAL A N 1
ATOM 790 C CA . VAL A 1 123 ? 11.339 67.016 52.769 1.00 70.03 120 VAL A CA 1
ATOM 791 C C . VAL A 1 123 ? 12.100 65.760 53.198 1.00 69.96 120 VAL A C 1
ATOM 792 O O . VAL A 1 123 ? 11.919 65.264 54.317 1.00 70.04 120 VAL A O 1
ATOM 796 N N . LYS A 1 124 ? 12.947 65.258 52.298 1.00 69.76 121 LYS A N 1
ATOM 797 C CA . LYS A 1 124 ? 13.670 64.004 52.518 1.00 69.54 121 LYS A CA 1
ATOM 798 C C . LYS A 1 124 ? 14.844 64.149 53.473 1.00 69.20 121 LYS A C 1
ATOM 799 O O . LYS A 1 124 ? 15.577 65.137 53.425 1.00 69.32 121 LYS A O 1
ATOM 805 N N . SER A 1 125 ? 14.999 63.158 54.348 1.00 68.81 122 SER A N 1
ATOM 806 C CA . SER A 1 125 ? 16.150 63.052 55.243 1.00 68.39 122 SER A CA 1
ATOM 807 C C . SER A 1 125 ? 16.383 61.590 55.590 1.00 67.98 122 SER A C 1
ATOM 808 O O . SER A 1 125 ? 15.437 60.803 55.652 1.00 67.89 122 SER A O 1
ATOM 811 N N . LEU A 1 126 ? 17.642 61.233 55.810 1.00 67.54 123 LEU A N 1
ATOM 812 C CA . LEU A 1 126 ? 18.006 59.854 56.115 1.00 67.22 123 LEU A CA 1
ATOM 813 C C . LEU A 1 126 ? 17.677 59.470 57.550 1.00 66.91 123 LEU A C 1
ATOM 814 O O . LEU A 1 126 ? 17.766 60.297 58.459 1.00 66.89 123 LEU A O 1
ATOM 819 N N . LEU A 1 127 ? 17.275 58.215 57.735 1.00 66.52 124 LEU A N 1
ATOM 820 C CA . LEU A 1 127 ? 17.115 57.638 59.062 1.00 66.18 124 LEU A CA 1
ATOM 821 C C . LEU A 1 127 ? 17.815 56.287 59.123 1.00 66.07 124 LEU A C 1
ATOM 822 O O . LEU A 1 127 ? 17.680 55.463 58.218 1.00 66.02 124 LEU A O 1
ATOM 827 N N . ASP A 1 128 ? 18.569 56.074 60.196 1.00 65.92 125 ASP A N 1
ATOM 828 C CA . ASP A 1 128 ? 19.353 54.859 60.353 1.00 65.90 125 ASP A CA 1
ATOM 829 C C . ASP A 1 128 ? 18.691 53.873 61.303 1.00 65.74 125 ASP A C 1
ATOM 830 O O . ASP A 1 128 ? 18.117 54.264 62.323 1.00 65.68 125 ASP A O 1
ATOM 835 N N . TYR A 1 129 ? 18.777 52.593 60.948 1.00 65.56 126 TYR A N 1
ATOM 836 C CA . TYR A 1 129 ? 18.262 51.508 61.771 1.00 65.39 126 TYR A CA 1
ATOM 837 C C . TYR A 1 129 ? 19.362 50.476 61.953 1.00 65.28 126 TYR A C 1
ATOM 838 O O . TYR A 1 129 ? 20.141 50.229 61.031 1.00 65.28 126 TYR A O 1
ATOM 847 N N . GLU A 1 130 ? 19.425 49.877 63.139 1.00 65.13 127 GLU A N 1
ATOM 848 C CA . GLU A 1 130 ? 20.378 48.804 63.398 1.00 64.98 127 GLU A CA 1
ATOM 849 C C . GLU A 1 130 ? 19.799 47.456 63.004 1.00 64.69 127 GLU A C 1
ATOM 850 O O . GLU A 1 130 ? 19.022 46.852 63.746 1.00 64.67 127 GLU A O 1
ATOM 856 N N . VAL A 1 131 ? 20.184 47.003 61.817 1.00 64.47 128 VAL A N 1
ATOM 857 C CA . VAL A 1 131 ? 19.720 45.735 61.270 1.00 64.29 128 VAL A CA 1
ATOM 858 C C . VAL A 1 131 ? 20.756 44.651 61.511 1.00 64.27 128 VAL A C 1
ATOM 859 O O . VAL A 1 131 ? 21.955 44.907 61.445 1.00 64.33 128 VAL A O 1
ATOM 863 N N . THR A 1 132 ? 20.288 43.442 61.796 1.00 64.25 129 THR A N 1
ATOM 864 C CA . THR A 1 132 ? 21.183 42.303 61.946 1.00 64.27 129 THR A CA 1
ATOM 865 C C .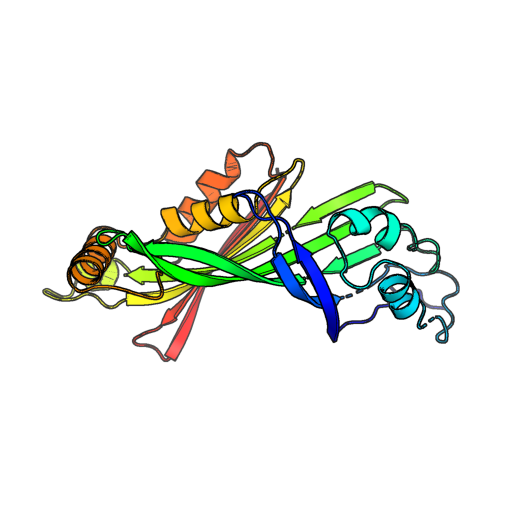 THR A 1 132 ? 20.618 41.034 61.301 1.00 64.48 129 THR A C 1
ATOM 866 O O . THR A 1 132 ? 19.531 40.581 61.652 1.00 64.44 129 THR A O 1
ATOM 870 N N . PHE A 1 133 ? 21.358 40.496 60.329 1.00 64.80 130 PHE A N 1
ATOM 871 C CA . PHE A 1 133 ? 21.007 39.234 59.676 1.00 65.15 130 PHE A CA 1
ATOM 872 C C . PHE A 1 133 ? 21.703 38.081 60.372 1.00 65.52 130 PHE A C 1
ATOM 873 O O . PHE A 1 133 ? 22.898 38.142 60.650 1.00 65.58 130 PHE A O 1
ATOM 881 N N . ILE A 1 134 ? 20.942 37.025 60.634 1.00 66.06 131 ILE A N 1
ATOM 882 C CA . ILE A 1 134 ? 21.425 35.875 61.381 1.00 66.48 131 ILE A CA 1
ATOM 883 C C . ILE A 1 134 ? 21.231 34.595 60.570 1.00 67.16 131 ILE A C 1
ATOM 884 O O . ILE A 1 134 ? 20.109 34.250 60.194 1.00 67.30 131 ILE A O 1
ATOM 889 N N . GLY A 1 135 ? 22.335 33.906 60.294 1.00 67.93 132 GLY A N 1
ATOM 890 C CA . GLY A 1 135 ? 22.299 32.625 59.594 1.00 68.89 132 GLY A CA 1
ATOM 891 C C . GLY A 1 135 ? 22.418 31.463 60.561 1.00 69.65 132 GLY A C 1
ATOM 892 O O . GLY A 1 135 ? 23.040 31.586 61.615 1.00 69.74 132 GLY A O 1
ATOM 893 N N . GLU A 1 136 ? 21.813 30.336 60.199 1.00 70.46 133 GLU A N 1
ATOM 894 C CA . GLU A 1 136 ? 21.808 29.132 61.026 1.00 71.33 133 GLU A CA 1
ATOM 895 C C . GLU A 1 136 ? 21.867 27.909 60.131 1.00 71.74 133 GLU A C 1
ATOM 896 O O . GLU A 1 136 ? 21.195 27.859 59.101 1.00 71.88 133 GLU A O 1
ATOM 902 N N . ILE A 1 137 ? 22.663 26.922 60.520 1.00 72.29 134 ILE A N 1
ATOM 903 C CA . ILE A 1 137 ? 22.659 25.636 59.826 1.00 72.88 134 ILE A CA 1
ATOM 904 C C . ILE A 1 137 ? 22.728 24.496 60.839 1.00 73.38 134 ILE A C 1
ATOM 905 O O . ILE A 1 137 ? 23.625 24.448 61.674 1.00 73.41 134 ILE A O 1
ATOM 910 N N . LYS A 1 138 ? 21.744 23.605 60.777 1.00 74.10 135 LYS A N 1
ATOM 911 C CA . LYS A 1 138 ? 21.617 22.513 61.735 1.00 74.86 135 LYS A CA 1
ATOM 912 C C . LYS A 1 138 ? 21.573 21.159 61.032 1.00 75.19 135 LYS A C 1
ATOM 913 O O . LYS A 1 138 ? 21.548 21.089 59.798 1.00 75.20 135 LYS A O 1
ATOM 919 N N . HIS A 1 139 ? 21.580 20.092 61.833 1.00 75.74 136 HIS A N 1
ATOM 920 C CA . HIS A 1 139 ? 21.513 18.705 61.351 1.00 76.21 136 HIS A CA 1
ATOM 921 C C . HIS A 1 139 ? 22.121 18.536 59.962 1.00 76.14 136 HIS A C 1
ATOM 922 O O . HIS A 1 139 ? 21.441 18.150 59.004 1.00 76.12 136 HIS A O 1
ATOM 929 N N . GLY A 1 140 ? 23.407 18.855 59.869 1.00 76.12 137 GLY A N 1
ATOM 930 C CA . GLY A 1 140 ? 24.149 18.726 58.628 1.00 76.04 137 GLY A CA 1
ATOM 931 C C . GLY A 1 140 ? 23.966 19.903 57.695 1.00 75.94 137 GLY A C 1
ATOM 932 O O . GLY A 1 140 ? 24.878 20.710 57.527 1.00 76.03 137 GLY A O 1
ATOM 933 N N . ASN A 1 141 ? 22.782 20.015 57.099 1.00 75.80 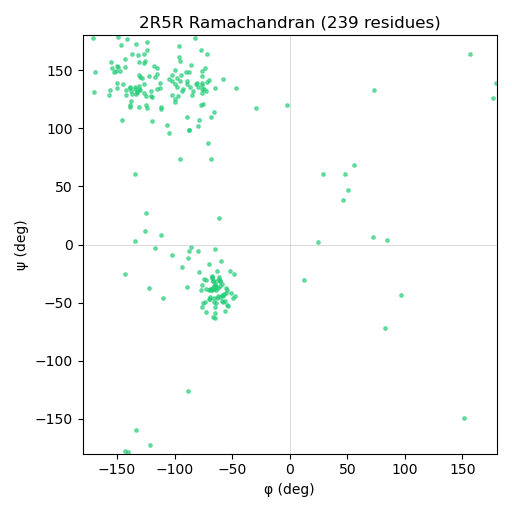138 ASN A N 1
ATOM 934 C CA . ASN A 1 141 ? 22.584 20.934 55.975 1.00 75.65 138 ASN A CA 1
ATOM 935 C C . ASN A 1 141 ? 21.329 21.813 56.020 1.00 75.34 138 ASN A C 1
ATOM 936 O O . ASN A 1 141 ? 21.065 22.562 55.077 1.00 75.44 138 ASN A O 1
ATOM 941 N N . GLN A 1 142 ? 20.560 21.724 57.101 1.00 74.87 139 GLN A N 1
ATOM 942 C CA . GLN A 1 142 ? 19.305 22.466 57.198 1.00 74.47 139 GLN A CA 1
ATOM 943 C C . GLN A 1 142 ? 19.520 23.930 57.584 1.00 74.02 139 GLN A C 1
ATOM 944 O O . GLN A 1 142 ? 19.755 24.250 58.748 1.00 74.04 139 GLN A O 1
ATOM 950 N N . TYR A 1 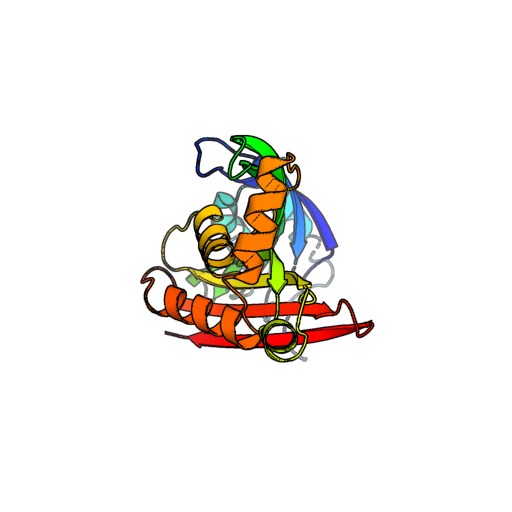143 ? 19.431 24.809 56.588 1.00 73.49 140 TYR A N 1
ATOM 951 C CA . TYR A 1 143 ? 19.675 26.241 56.760 1.00 73.03 140 TYR A CA 1
ATOM 952 C C . TYR A 1 143 ? 18.414 26.963 57.234 1.00 72.47 140 TYR A C 1
ATOM 953 O O . TYR A 1 143 ? 17.305 26.48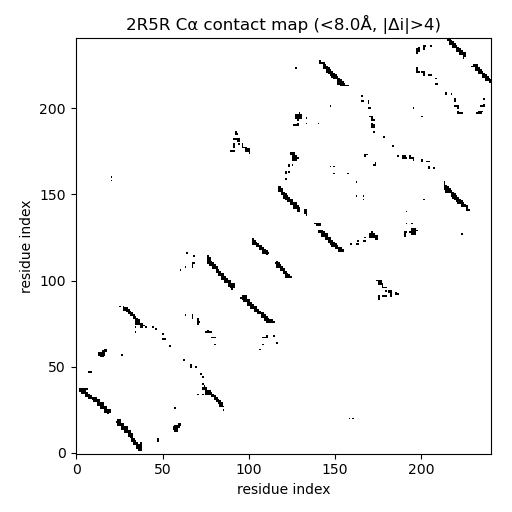5 57.003 1.00 72.37 140 TYR A O 1
ATOM 962 N N . SER A 1 144 ? 18.590 28.099 57.912 1.00 71.86 141 SER A N 1
ATOM 963 C CA . SER A 1 144 ? 17.465 28.947 58.334 1.00 71.28 141 SER A CA 1
ATOM 964 C C . SER A 1 144 ? 17.885 30.400 58.559 1.00 70.96 141 SER A C 1
ATOM 965 O O . SER A 1 144 ? 18.886 30.670 59.216 1.00 70.99 141 SER A O 1
ATOM 968 N N . PHE A 1 145 ? 17.101 31.328 58.018 1.00 70.57 142 PHE A N 1
ATOM 969 C CA . PHE A 1 145 ? 17.425 32.753 58.056 1.00 70.17 142 PHE A CA 1
ATOM 970 C C . PHE A 1 145 ? 16.579 33.502 59.077 1.00 69.91 142 PHE A C 1
ATOM 971 O O . PHE A 1 145 ? 15.395 33.215 59.253 1.00 69.89 142 PHE A O 1
ATOM 979 N N . THR A 1 146 ? 17.203 34.462 59.750 1.00 69.61 143 THR A N 1
ATOM 980 C CA . THR A 1 146 ? 16.526 35.307 60.723 1.00 69.26 143 THR A CA 1
ATOM 981 C C . THR A 1 146 ? 17.048 36.721 60.573 1.00 69.28 143 THR A C 1
ATOM 982 O O . THR A 1 146 ? 18.251 36.930 60.464 1.00 69.16 143 THR A O 1
ATOM 994 N N . LYS A 1 148 ? 16.724 40.818 62.218 1.00 68.80 145 LYS A N 1
ATOM 995 C CA . LYS A 1 148 ? 16.373 41.583 63.399 1.00 68.37 145 LYS A CA 1
ATOM 996 C C . LYS A 1 148 ? 16.569 43.060 63.099 1.00 68.24 145 LYS A C 1
ATOM 997 O O . LYS A 1 148 ? 17.543 43.435 62.442 1.00 68.33 145 LYS A O 1
ATOM 1003 N N . VAL A 1 149 ? 15.634 43.889 63.559 1.00 68.04 146 VAL A N 1
ATOM 1004 C CA . VAL A 1 149 ? 15.702 45.335 63.345 1.00 67.95 146 VAL A CA 1
ATOM 1005 C C . VAL A 1 149 ? 15.428 46.070 64.643 1.00 68.00 146 VAL A C 1
ATOM 1006 O O . VAL A 1 149 ? 14.448 45.770 65.324 1.00 68.03 146 VAL A O 1
ATOM 1010 N N . ILE A 1 150 ? 16.281 47.032 64.983 1.00 68.11 147 ILE A N 1
ATOM 1011 C CA . ILE A 1 150 ? 15.995 47.925 66.106 1.00 68.44 147 ILE A CA 1
ATOM 1012 C C . ILE A 1 150 ? 15.575 49.281 65.552 1.00 68.88 147 ILE A C 1
ATOM 1013 O O . ILE A 1 150 ? 16.414 50.118 65.209 1.00 68.91 147 ILE A O 1
ATOM 1018 N N . VAL A 1 151 ? 14.265 49.478 65.455 1.00 69.48 148 VAL A N 1
ATOM 1019 C CA . VAL A 1 151 ? 13.704 50.688 64.859 1.00 70.12 148 VAL A CA 1
ATOM 1020 C C . VAL A 1 151 ? 13.327 51.722 65.927 1.00 70.82 148 VAL A C 1
ATOM 1021 O O . VAL A 1 151 ? 12.631 51.400 66.895 1.00 70.73 148 VAL A O 1
ATOM 1025 N N . PRO A 1 152 ? 13.814 52.967 65.760 1.00 71.58 149 PRO A N 1
ATOM 1026 C CA . PRO A 1 152 ? 13.530 54.016 66.726 1.00 72.31 149 PRO A CA 1
ATOM 1027 C C . PRO A 1 152 ? 12.200 54.697 66.446 1.00 73.15 149 PRO A C 1
ATOM 1028 O O . PRO A 1 152 ? 11.932 55.118 65.318 1.00 73.20 149 PRO A O 1
ATOM 1032 N N . VAL A 1 153 ? 11.368 54.783 67.474 1.00 74.30 150 VAL A N 1
ATOM 1033 C CA . VAL A 1 153 ? 10.080 55.457 67.370 1.00 75.37 150 VAL A CA 1
ATOM 1034 C C . VAL A 1 153 ? 9.888 56.413 68.543 1.00 76.35 150 VAL A C 1
ATOM 1035 O O . VAL A 1 153 ? 10.601 56.334 69.545 1.00 76.39 150 VAL A O 1
ATOM 1039 N N . THR A 1 154 ? 8.944 57.334 68.392 1.00 77.70 151 THR A N 1
ATOM 1040 C CA . THR A 1 154 ? 8.503 58.174 69.496 1.00 79.01 151 THR A CA 1
ATOM 1041 C C . THR A 1 154 ? 7.209 57.592 70.044 1.00 79.97 151 THR A C 1
ATOM 1042 O O . THR A 1 154 ? 6.347 57.147 69.280 1.00 80.07 151 THR A O 1
ATOM 1046 N N . SER A 1 155 ? 7.088 57.562 71.366 1.00 81.30 152 SER A N 1
ATOM 1047 C CA . SER A 1 155 ? 5.889 57.021 71.992 1.00 82.75 152 SER A CA 1
ATOM 1048 C C . SER A 1 155 ? 5.351 57.915 73.099 1.00 83.74 152 SER A C 1
ATOM 1049 O O . SER A 1 155 ? 6.093 58.343 73.984 1.00 83.89 152 SER A O 1
ATOM 1052 N N . LEU A 1 156 ? 4.055 58.199 73.020 1.00 85.01 153 LEU A N 1
ATOM 1053 C CA . LEU A 1 156 ? 3.325 58.889 74.072 1.00 86.31 153 LEU A CA 1
ATOM 1054 C C . LEU A 1 156 ? 2.539 57.813 74.817 1.00 87.37 153 LEU A C 1
ATOM 1055 O O . LEU A 1 156 ? 1.847 57.007 74.187 1.00 87.55 153 LEU A O 1
ATOM 1060 N N . CYS A 1 157 ? 2.652 57.778 76.143 1.00 88.70 154 CYS A N 1
ATOM 1061 C CA . CYS A 1 157 ? 1.873 56.812 76.925 1.00 90.06 154 CYS A CA 1
ATOM 1062 C C . CYS A 1 157 ? 0.551 57.424 77.408 1.00 90.92 154 CYS A C 1
ATOM 1063 O O . CYS A 1 157 ? 0.549 58.540 77.937 1.00 90.86 154 CYS A O 1
ATOM 1066 N N . PRO A 1 158 ? -0.577 56.699 77.213 1.00 91.96 155 PRO A N 1
ATOM 1067 C CA . PRO A 1 158 ? -1.931 57.249 77.415 1.00 92.83 155 PRO A CA 1
ATOM 1068 C C . PRO A 1 158 ? -2.247 57.626 78.862 1.00 93.68 155 PRO A C 1
ATOM 1069 O O . PRO A 1 158 ? -3.322 58.166 79.145 1.00 93.71 155 PRO A O 1
ATOM 1073 N N . CYS A 1 159 ? -1.303 57.346 79.756 1.00 94.88 156 CYS A N 1
ATOM 1074 C CA . CYS A 1 159 ? -1.412 57.708 81.162 1.00 95.69 156 CYS A CA 1
ATOM 1075 C C . CYS A 1 159 ? -1.422 59.226 81.351 1.00 96.30 156 CYS A C 1
ATOM 1076 O O . CYS A 1 159 ? -2.381 59.775 81.901 1.00 96.32 156 CYS A O 1
ATOM 1079 N N . SER A 1 160 ? -0.356 59.886 80.891 1.00 97.06 157 SER A N 1
ATOM 1080 C CA . SER A 1 160 ? -0.232 61.348 80.947 1.00 97.84 157 SER A CA 1
ATOM 1081 C C . SER A 1 160 ? -1.379 62.039 80.210 1.00 98.38 157 SER A C 1
ATOM 1082 O O . SER A 1 160 ? -1.958 63.005 80.715 1.00 98.49 157 SER A O 1
ATOM 1085 N N . LYS A 1 161 ? -1.698 61.527 79.021 1.00 99.02 158 LYS A N 1
ATOM 1086 C CA . LYS A 1 161 ? -2.841 61.977 78.225 1.00 99.65 158 LYS A CA 1
ATOM 1087 C C . LYS A 1 161 ? -4.125 62.073 79.065 1.00 100.05 158 LYS A C 1
ATOM 1088 O O . LYS A 1 161 ? -4.863 63.059 78.972 1.00 100.13 158 LYS A O 1
ATOM 1094 N N . LYS A 1 162 ? -4.363 61.057 79.895 1.00 100.49 159 LYS A N 1
ATOM 1095 C CA . LYS A 1 162 ? -5.568 60.975 80.725 1.00 100.96 159 LYS A CA 1
ATOM 1096 C C . LYS A 1 162 ? -5.575 61.971 81.902 1.00 101.13 159 LYS A C 1
ATOM 1097 O O . LYS A 1 162 ? -6.481 62.805 82.002 1.00 101.13 159 LYS A O 1
ATOM 1103 N N . ILE A 1 163 ? -4.563 61.891 82.769 1.00 101.37 160 ILE A N 1
ATOM 1104 C CA . ILE A 1 163 ? -4.548 62.644 84.037 1.00 101.54 160 ILE A CA 1
ATOM 1105 C C . ILE A 1 163 ? -4.245 64.136 83.908 1.00 101.61 160 ILE A C 1
ATOM 1106 O O . ILE A 1 163 ? -4.978 64.962 84.452 1.00 101.70 160 ILE A O 1
ATOM 1111 N N . SER A 1 164 ? -3.168 64.483 83.207 1.00 101.66 161 SER A N 1
ATOM 1112 C CA . SER A 1 164 ? -2.811 65.888 83.016 1.00 101.71 161 SER A CA 1
ATOM 1113 C C . SER A 1 164 ? -3.708 66.550 81.969 1.00 101.66 161 SER A C 1
ATOM 1114 O O . SER A 1 164 ? -4.007 65.960 80.925 1.00 101.69 161 SER A O 1
ATOM 1117 N N . ASP A 1 165 ? -4.131 67.777 82.270 1.00 101.56 162 ASP A N 1
ATOM 1118 C CA . ASP A 1 165 ? -5.097 68.522 81.454 1.00 101.40 162 ASP A CA 1
ATOM 1119 C C . ASP A 1 165 ? -4.531 68.953 80.095 1.00 101.17 162 ASP A C 1
ATOM 1120 O O . ASP A 1 165 ? -5.242 68.938 79.086 1.00 101.15 162 ASP A O 1
ATOM 1125 N N . TYR A 1 166 ? -3.256 69.339 80.086 1.00 100.86 163 TYR A N 1
ATOM 1126 C CA . TYR A 1 166 ? -2.579 69.837 78.883 1.00 100.49 163 TYR A CA 1
ATOM 1127 C C . TYR A 1 166 ? -1.161 69.280 78.797 1.00 100.02 163 TYR A C 1
ATOM 1128 O O . TYR A 1 166 ? -0.427 69.259 79.792 1.00 99.97 163 TYR A O 1
ATOM 1137 N N . GLY A 1 167 ? -0.788 68.819 77.606 1.00 99.43 164 GLY A N 1
ATOM 1138 C CA . GLY A 1 167 ? 0.518 68.210 77.384 1.00 98.63 164 GLY A CA 1
ATOM 1139 C C . GLY A 1 167 ? 0.622 66.827 78.000 1.00 98.05 164 GLY A C 1
ATOM 1140 O O . GLY A 1 167 ? 0.230 66.616 79.149 1.00 98.08 164 GLY A O 1
ATOM 1141 N N . ALA A 1 168 ? 1.139 65.882 77.222 1.00 97.37 165 ALA A N 1
ATOM 1142 C CA . ALA A 1 168 ? 1.405 64.530 77.703 1.00 96.59 165 ALA A CA 1
ATOM 1143 C C . ALA A 1 168 ? 2.856 64.177 77.396 1.00 96.05 165 ALA A C 1
ATOM 1144 O O . ALA A 1 168 ? 3.358 64.493 76.315 1.00 95.97 165 ALA A O 1
ATOM 1146 N N . HIS A 1 169 ? 3.533 63.533 78.346 1.00 95.32 166 HIS A N 1
ATOM 1147 C CA . HIS A 1 169 ? 4.956 63.241 78.182 1.00 94.58 166 HIS A CA 1
ATOM 1148 C C . HIS A 1 169 ? 5.192 62.071 77.221 1.00 93.71 166 HIS A C 1
ATOM 1149 O O . HIS A 1 169 ? 4.508 61.044 77.287 1.00 93.68 166 HIS A O 1
ATOM 1156 N N . ASN A 1 170 ? 6.140 62.265 76.308 1.00 92.59 167 ASN A N 1
ATOM 1157 C CA . ASN A 1 170 ? 6.550 61.236 75.353 1.00 91.38 167 ASN A CA 1
ATOM 1158 C C . ASN A 1 170 ? 8.051 60.959 75.449 1.00 90.53 167 ASN A C 1
ATOM 1159 O O . ASN A 1 170 ? 8.782 61.713 76.093 1.00 90.55 167 ASN A O 1
ATOM 1164 N N . GLN A 1 171 ? 8.504 59.879 74.818 1.00 89.28 168 GLN A N 1
ATOM 1165 C CA . GLN A 1 171 ? 9.924 59.514 74.831 1.00 88.04 168 GLN A CA 1
ATOM 1166 C C . GLN A 1 171 ? 10.373 58.851 73.532 1.00 87.05 168 GLN A C 1
ATOM 1167 O O . GLN A 1 171 ? 9.551 58.550 72.662 1.00 87.02 168 GLN A O 1
ATOM 1173 N N . ARG A 1 172 ? 11.683 58.643 73.400 1.00 85.69 169 ARG A N 1
ATOM 1174 C CA . ARG A 1 172 ? 12.217 57.828 72.320 1.00 84.31 169 ARG A CA 1
ATOM 1175 C C . ARG A 1 172 ? 12.061 56.372 72.736 1.00 83.00 169 ARG A C 1
ATOM 1176 O O . ARG A 1 172 ? 12.273 56.023 73.899 1.00 82.88 169 ARG A O 1
ATOM 1184 N N . SER A 1 173 ? 11.667 55.535 71.787 1.00 81.36 170 SER A N 1
ATOM 1185 C CA . SER A 1 173 ? 11.510 54.117 72.039 1.00 79.81 170 SER A CA 1
ATOM 1186 C C . SER A 1 173 ? 12.215 53.294 70.978 1.00 78.74 170 SER A C 1
ATOM 1187 O O . SER A 1 173 ? 12.459 53.766 69.865 1.00 78.62 170 SER A O 1
ATOM 1190 N N . HIS A 1 174 ? 12.550 52.062 71.342 1.00 77.25 171 HIS A N 1
ATOM 1191 C CA . HIS A 1 174 ? 13.189 51.133 70.435 1.00 75.88 171 HIS A CA 1
ATOM 1192 C C . HIS A 1 174 ? 12.301 49.912 70.260 1.00 74.68 171 HIS A C 1
ATOM 1193 O O . HIS A 1 174 ? 12.183 49.087 71.163 1.00 74.72 171 HIS A O 1
ATOM 1200 N N . VAL A 1 175 ? 11.663 49.805 69.103 1.00 73.03 172 VAL A N 1
ATOM 1201 C CA . VAL A 1 175 ? 10.923 48.599 68.776 1.00 71.49 172 VAL A CA 1
ATOM 1202 C C . VAL A 1 175 ? 11.867 47.625 68.081 1.00 70.53 172 VAL A C 1
ATOM 1203 O O . VAL A 1 175 ? 12.300 47.854 66.954 1.00 70.33 172 VAL A O 1
ATOM 1207 N N . THR A 1 176 ? 12.208 46.551 68.781 1.00 69.38 173 THR A N 1
ATOM 1208 C CA . THR A 1 176 ? 13.046 45.508 68.217 1.00 68.23 173 THR A CA 1
ATOM 1209 C C . THR A 1 176 ? 12.170 44.350 67.761 1.00 67.72 173 THR A C 1
ATOM 1210 O O . THR A 1 176 ? 11.367 43.818 68.531 1.00 67.52 173 THR A O 1
ATOM 1214 N N . ILE A 1 177 ? 12.319 43.991 66.491 1.00 67.06 174 ILE A N 1
ATOM 1215 C CA . ILE A 1 177 ? 11.615 42.862 65.911 1.00 66.46 174 ILE A CA 1
ATOM 1216 C C . ILE A 1 177 ? 12.640 41.908 65.327 1.00 66.14 174 ILE A C 1
ATOM 1217 O O . ILE A 1 177 ? 13.392 42.276 64.427 1.00 66.02 174 ILE A O 1
ATOM 1222 N N . SER A 1 178 ? 12.684 40.692 65.857 1.00 65.80 175 SER A N 1
ATOM 1223 C CA . SER A 1 178 ? 13.440 39.614 65.228 1.00 65.61 175 SER A CA 1
ATOM 1224 C C . SER A 1 178 ? 12.472 38.556 64.726 1.00 65.43 175 SER A C 1
ATOM 1225 O O . SER A 1 178 ? 11.498 38.218 65.396 1.00 65.41 175 SER A O 1
ATOM 1228 N N . VAL A 1 179 ? 12.756 38.046 63.533 1.00 65.25 176 VAL A N 1
ATOM 1229 C CA . VAL A 1 179 ? 11.806 37.261 62.766 1.00 64.97 176 VAL A CA 1
ATOM 1230 C C . VAL A 1 179 ? 12.502 36.072 62.105 1.00 65.02 176 VAL A C 1
ATOM 1231 O O . VAL A 1 179 ? 13.414 36.253 61.296 1.00 65.11 176 VAL A O 1
ATOM 1235 N N . ARG A 1 180 ? 12.086 34.859 62.463 1.00 64.98 177 ARG A N 1
ATOM 1236 C CA . ARG A 1 180 ? 12.531 33.667 61.749 1.00 65.16 177 ARG A CA 1
ATOM 1237 C C . ARG A 1 180 ? 11.726 33.558 60.465 1.00 64.87 177 ARG A C 1
ATOM 1238 O O . ARG A 1 180 ? 10.537 33.237 60.490 1.00 64.95 177 ARG A O 1
ATOM 1246 N N . THR A 1 181 ? 12.381 33.843 59.346 1.00 64.49 178 THR A N 1
ATOM 1247 C CA . THR A 1 181 ? 11.704 33.964 58.063 1.00 64.09 178 THR A CA 1
ATOM 1248 C C . THR A 1 181 ? 11.725 32.652 57.260 1.00 63.76 178 THR A C 1
ATOM 1249 O O . THR A 1 181 ? 12.685 31.890 57.340 1.00 63.81 178 THR A O 1
ATOM 1253 N N . ASN A 1 182 ? 10.658 32.385 56.506 1.00 63.50 179 ASN A N 1
ATOM 1254 C CA . ASN A 1 182 ? 10.594 31.201 55.626 1.00 63.16 179 ASN A CA 1
ATOM 1255 C C . ASN A 1 182 ? 10.480 31.536 54.129 1.00 63.09 179 ASN A C 1
ATOM 1256 O O . ASN A 1 182 ? 10.450 30.644 53.284 1.00 62.89 179 ASN A O 1
ATOM 1261 N N . SER A 1 183 ? 10.394 32.827 53.825 1.00 63.15 180 SER A N 1
ATOM 1262 C CA . SER A 1 183 ? 10.433 33.330 52.454 1.00 63.34 180 SER A CA 1
ATOM 1263 C C . SER A 1 183 ? 11.199 34.644 52.489 1.00 63.32 180 SER A C 1
ATOM 1264 O O . SER A 1 183 ? 11.687 35.046 53.545 1.00 63.44 180 SER A O 1
ATOM 1267 N N . PHE A 1 184 ? 11.311 35.310 51.344 1.00 63.28 181 PHE A N 1
ATOM 1268 C CA . PHE A 1 184 ? 11.981 36.604 51.297 1.00 63.31 181 PHE A CA 1
ATOM 1269 C C . PHE A 1 184 ? 11.089 37.690 51.896 1.00 63.34 181 PHE A C 1
ATOM 1270 O O . PHE A 1 184 ? 9.894 37.748 51.599 1.00 63.37 181 PHE A O 1
ATOM 1278 N N . ILE A 1 185 ? 11.672 38.531 52.749 1.00 63.37 182 ILE A N 1
ATOM 1279 C CA . ILE A 1 185 ? 11.012 39.747 53.231 1.00 63.45 182 ILE A CA 1
ATOM 1280 C C . ILE A 1 185 ? 11.980 40.916 53.121 1.00 63.73 182 ILE A C 1
ATOM 1281 O O . ILE A 1 185 ? 13.132 40.814 53.546 1.00 63.74 182 ILE A O 1
ATOM 1286 N N . TRP A 1 186 ? 11.513 42.023 52.548 1.00 64.15 183 TRP A N 1
ATOM 1287 C CA . TRP A 1 186 ? 12.276 43.264 52.572 1.00 64.49 183 TRP A CA 1
ATOM 1288 C C . TRP A 1 186 ? 12.406 43.741 53.998 1.00 64.48 183 TRP A C 1
ATOM 1289 O O . TRP A 1 186 ? 11.437 43.736 54.760 1.00 64.44 183 TRP A O 1
ATOM 1300 N N . ILE A 1 187 ? 13.614 44.149 54.355 1.00 64.51 184 ILE A N 1
ATOM 1301 C CA . ILE A 1 187 ? 13.861 44.678 55.682 1.00 64.46 184 ILE A CA 1
ATOM 1302 C C . ILE A 1 187 ? 13.004 45.923 55.925 1.00 64.29 184 ILE A C 1
ATOM 1303 O O . ILE A 1 187 ? 12.571 46.175 57.047 1.00 64.42 184 ILE A O 1
ATOM 1308 N N . GLU A 1 188 ? 12.732 46.662 54.851 1.00 64.16 185 GLU A N 1
ATOM 1309 C CA . GLU A 1 188 ? 11.885 47.854 54.890 1.00 64.13 185 GLU A CA 1
ATOM 1310 C C . GLU A 1 188 ? 10.455 47.559 55.356 1.00 64.02 185 GLU A C 1
ATOM 1311 O O . GLU A 1 188 ? 9.843 48.377 56.044 1.00 64.02 185 GLU A O 1
ATOM 1317 N N . ASP A 1 189 ? 9.935 46.393 54.976 1.00 63.91 186 ASP A N 1
ATOM 1318 C CA . ASP A 1 189 ? 8.585 45.975 55.356 1.00 63.79 186 ASP A CA 1
ATOM 1319 C C . ASP A 1 189 ? 8.443 45.815 56.858 1.00 63.63 186 ASP A C 1
ATOM 1320 O O . ASP A 1 189 ? 7.469 46.283 57.447 1.00 63.70 186 ASP A O 1
ATOM 1325 N N . ILE A 1 190 ? 9.422 45.152 57.468 1.00 63.45 187 ILE A N 1
ATOM 1326 C CA . ILE A 1 190 ? 9.426 44.929 58.909 1.00 63.28 187 ILE A CA 1
ATOM 1327 C C . ILE A 1 190 ? 9.588 46.248 59.658 1.00 63.29 187 ILE A C 1
ATOM 1328 O O . ILE A 1 190 ? 8.964 46.459 60.701 1.00 63.13 187 ILE A O 1
ATOM 1333 N N . ILE A 1 191 ? 10.409 47.137 59.103 1.00 63.43 188 ILE A N 1
ATOM 1334 C CA . ILE A 1 191 ? 10.538 48.500 59.615 1.00 63.61 188 ILE A CA 1
ATOM 1335 C C . ILE A 1 191 ? 9.174 49.189 59.639 1.00 63.90 188 ILE A C 1
ATOM 1336 O O . ILE A 1 191 ? 8.783 49.757 60.660 1.00 63.90 188 ILE A O 1
ATOM 1341 N N . ARG A 1 192 ? 8.448 49.111 58.524 1.00 64.30 189 ARG A N 1
ATOM 1342 C CA . ARG A 1 192 ? 7.142 49.759 58.410 1.00 64.66 189 ARG A CA 1
ATOM 1343 C C . ARG A 1 192 ? 6.138 49.241 59.428 1.00 64.68 189 ARG A C 1
ATOM 1344 O O . ARG A 1 192 ? 5.443 50.032 60.064 1.00 64.61 189 ARG A O 1
ATOM 1352 N N . ILE A 1 193 ? 6.082 47.919 59.590 1.00 64.90 190 ILE A N 1
ATOM 1353 C CA . ILE A 1 193 ? 5.203 47.290 60.578 1.00 65.16 190 ILE A CA 1
ATOM 1354 C C . ILE A 1 193 ? 5.368 47.957 61.944 1.00 65.59 190 ILE A C 1
ATOM 1355 O O . ILE A 1 193 ? 4.384 48.286 62.607 1.00 65.64 190 ILE A O 1
ATOM 1360 N N . ALA A 1 194 ? 6.619 48.175 62.338 1.00 66.13 191 ALA A N 1
ATOM 1361 C CA . ALA A 1 194 ? 6.939 48.834 63.596 1.00 66.57 191 ALA A CA 1
ATOM 1362 C C . ALA A 1 194 ? 6.565 50.306 63.571 1.00 67.00 191 ALA A C 1
ATOM 1363 O O . ALA A 1 194 ? 5.982 50.815 64.524 1.00 67.15 191 ALA A O 1
ATOM 1365 N N . GLU A 1 195 ? 6.902 50.985 62.478 1.00 67.62 192 GLU A N 1
ATOM 1366 C CA . GLU A 1 195 ? 6.678 52.425 62.365 1.00 68.22 192 GLU A CA 1
ATOM 1367 C C . GLU A 1 195 ? 5.191 52.773 62.317 1.00 68.62 192 GLU A C 1
ATOM 1368 O O . GLU A 1 195 ? 4.771 53.755 62.921 1.00 68.67 192 GLU A O 1
ATOM 1374 N N . GLU A 1 196 ? 4.406 51.955 61.615 1.00 69.22 193 GLU A N 1
ATOM 1375 C CA . GLU A 1 196 ? 2.951 52.128 61.530 1.00 69.94 193 GLU A CA 1
ATOM 1376 C C . GLU A 1 196 ? 2.277 51.945 62.882 1.00 70.23 193 GLU A C 1
ATOM 1377 O O . GLU A 1 196 ? 1.285 52.604 63.191 1.00 70.31 193 GLU A O 1
ATOM 1383 N N . GLN A 1 197 ? 2.826 51.036 63.678 1.00 70.68 194 GLN A N 1
ATOM 1384 C CA . GLN A 1 197 ? 2.184 50.594 64.899 1.00 71.08 194 GLN A CA 1
ATOM 1385 C C . GLN A 1 197 ? 2.552 51.458 66.100 1.00 71.51 194 GLN A C 1
ATOM 1386 O O . GLN A 1 197 ? 1.934 51.354 67.162 1.00 71.60 194 GLN A O 1
ATOM 1392 N N . ALA A 1 198 ? 3.554 52.314 65.924 1.00 72.01 195 ALA A N 1
ATOM 1393 C CA . ALA A 1 198 ? 4.018 53.196 66.990 1.00 72.60 195 ALA A CA 1
ATOM 1394 C C . ALA A 1 198 ? 3.072 54.377 67.186 1.00 72.98 195 ALA A C 1
ATOM 1395 O O . ALA A 1 198 ? 2.197 54.626 66.346 1.00 73.10 195 ALA A O 1
ATOM 1397 N N . SER A 1 199 ? 3.245 55.098 68.294 1.00 73.34 196 SER A N 1
ATOM 1398 C CA . SER A 1 199 ? 2.507 56.339 68.508 1.00 73.77 196 SER A CA 1
ATOM 1399 C C . SER A 1 199 ? 2.725 57.236 67.296 1.00 74.12 196 SER A C 1
ATOM 1400 O O . SER A 1 199 ? 1.768 57.698 66.666 1.00 74.27 196 SER A O 1
ATOM 1403 N N . CYS A 1 200 ? 3.999 57.444 66.966 1.00 74.47 197 CYS A N 1
ATOM 1404 C CA . CYS A 1 200 ? 4.410 58.169 65.772 1.00 74.53 197 CYS A CA 1
ATOM 1405 C C . CYS A 1 200 ? 5.813 57.715 65.371 1.00 74.56 197 CYS A C 1
ATOM 1406 O O . CYS A 1 200 ? 6.564 57.197 66.201 1.00 74.58 197 CYS A O 1
ATOM 1409 N N . GLU A 1 201 ? 6.160 57.893 64.100 1.00 74.58 198 GLU A N 1
ATOM 1410 C CA . GLU A 1 201 ? 7.483 57.511 63.612 1.00 74.55 198 GLU A CA 1
ATOM 1411 C C . GLU A 1 201 ? 8.459 58.688 63.615 1.00 74.67 198 GLU A C 1
ATOM 1412 O O . GLU A 1 201 ? 8.046 59.844 63.624 1.00 74.64 198 GLU A O 1
ATOM 1418 N N . LEU A 1 202 ? 9.754 58.381 63.628 1.00 74.96 199 LEU A N 1
ATOM 1419 C CA . LEU A 1 202 ? 10.803 59.398 63.594 1.00 75.19 199 LEU A CA 1
ATOM 1420 C C . LEU A 1 202 ? 11.144 59.773 62.162 1.00 75.51 199 LEU A C 1
ATOM 1421 O O . LEU A 1 202 ? 11.065 58.931 61.265 1.00 75.40 199 LEU A O 1
ATOM 1426 N N . TYR A 1 203 ? 11.529 61.033 61.955 1.00 76.06 200 TYR A N 1
ATOM 1427 C CA . TYR A 1 203 ? 11.809 61.534 60.607 1.00 76.67 200 TYR A CA 1
ATOM 1428 C C . TYR A 1 203 ? 13.212 62.092 60.383 1.00 77.41 200 TYR A C 1
ATOM 1429 O O . TYR A 1 203 ? 13.786 61.908 59.304 1.00 77.64 200 TYR A O 1
ATOM 1438 N N . GLY A 1 204 ? 13.761 62.776 61.382 1.00 78.11 201 GLY A N 1
ATOM 1439 C CA . GLY A 1 204 ? 15.118 63.313 61.265 1.00 79.15 201 GLY A CA 1
ATOM 1440 C C . GLY A 1 204 ? 15.155 64.768 60.839 1.00 79.87 201 GLY A C 1
ATOM 1441 O O . GLY A 1 204 ? 15.929 65.559 61.386 1.00 80.08 201 GLY A O 1
ATOM 1442 N N . LEU A 1 205 ? 14.329 65.125 59.858 1.00 80.51 202 LEU A N 1
ATOM 1443 C CA . LEU A 1 205 ? 14.139 66.531 59.494 1.00 81.13 202 LEU A CA 1
ATOM 1444 C C . LEU A 1 205 ? 12.661 66.911 59.391 1.00 81.58 202 LEU A C 1
ATOM 1445 O O . LEU A 1 205 ? 11.914 66.365 58.572 1.00 81.63 202 LEU A O 1
ATOM 1450 N N . LEU A 1 206 ? 12.261 67.855 60.236 1.00 82.16 203 LEU A N 1
ATOM 1451 C CA . LEU A 1 206 ? 10.879 68.309 60.322 1.00 82.74 203 LEU A CA 1
ATOM 1452 C C . LEU A 1 206 ? 10.763 69.795 60.030 1.00 83.21 203 LEU A C 1
ATOM 1453 O O . LEU A 1 206 ? 11.466 70.612 60.628 1.00 83.36 203 LEU A O 1
ATOM 1458 N N . LYS A 1 207 ? 9.870 70.138 59.107 1.00 83.80 204 LYS A N 1
ATOM 1459 C CA . LYS A 1 207 ? 9.526 71.526 58.842 1.00 84.37 204 LYS A CA 1
ATOM 1460 C C . LYS A 1 207 ? 8.500 71.967 59.885 1.00 84.78 204 LYS A C 1
ATOM 1461 O O . LYS A 1 207 ? 8.081 71.165 60.726 1.00 84.91 204 LYS A O 1
ATOM 1467 N N . ARG A 1 208 ? 8.097 73.235 59.836 1.00 85.26 205 ARG A N 1
ATOM 1468 C CA . ARG A 1 208 ? 7.074 73.753 60.747 1.00 85.78 205 ARG A CA 1
ATOM 1469 C C . ARG A 1 208 ? 5.732 72.990 60.656 1.00 85.81 205 ARG A C 1
ATOM 1470 O O . ARG A 1 208 ? 5.198 72.585 61.694 1.00 85.89 205 ARG A O 1
ATOM 1478 N N . PRO A 1 209 ? 5.189 72.785 59.427 1.00 85.85 206 PRO A N 1
ATOM 1479 C CA . PRO A 1 209 ? 3.954 72.001 59.286 1.00 85.86 206 PRO A CA 1
ATOM 1480 C C . PRO A 1 209 ? 4.104 70.537 59.703 1.00 85.99 206 PRO A C 1
ATOM 1481 O O . PRO A 1 209 ? 3.142 69.937 60.188 1.00 86.04 206 PRO A O 1
ATOM 1485 N N . ASP A 1 210 ? 5.297 69.978 59.508 1.00 86.11 207 ASP A N 1
ATOM 1486 C CA . ASP A 1 210 ? 5.583 68.590 59.853 1.00 86.20 207 ASP A CA 1
ATOM 1487 C C . ASP A 1 210 ? 5.507 68.348 61.350 1.00 86.57 207 ASP A C 1
ATOM 1488 O O . ASP A 1 210 ? 4.854 67.404 61.794 1.00 86.63 207 ASP A O 1
ATOM 1493 N N . GLU A 1 211 ? 6.177 69.202 62.121 1.00 87.00 208 GLU A N 1
ATOM 1494 C CA . GLU A 1 211 ? 6.206 69.073 63.576 1.00 87.62 208 GLU A CA 1
ATOM 1495 C C . GLU A 1 211 ? 4.818 69.282 64.184 1.00 87.61 208 GLU A C 1
ATOM 1496 O O . GLU A 1 211 ? 4.466 68.642 65.176 1.00 87.73 208 GLU A O 1
ATOM 1502 N N . LYS A 1 212 ? 4.035 70.170 63.575 1.00 87.72 209 LYS A N 1
ATOM 1503 C CA . LYS A 1 212 ? 2.639 70.368 63.956 1.00 87.73 209 LYS A CA 1
ATOM 1504 C C . LYS A 1 212 ? 1.876 69.051 63.802 1.00 87.71 209 LYS A C 1
ATOM 1505 O O . LYS A 1 212 ? 1.099 68.668 64.679 1.00 87.73 209 LYS A O 1
ATOM 1511 N N . TYR A 1 213 ? 2.123 68.358 62.693 1.00 87.69 210 TYR A N 1
ATOM 1512 C CA . TYR A 1 213 ? 1.472 67.085 62.409 1.00 87.79 210 TYR A CA 1
ATOM 1513 C C . TYR A 1 213 ? 1.858 66.001 63.412 1.00 87.76 210 TYR A C 1
ATOM 1514 O O . TYR A 1 213 ? 1.003 65.505 64.147 1.00 87.84 210 TYR A O 1
ATOM 1523 N N . VAL A 1 214 ? 3.144 65.656 63.446 1.00 87.72 211 VAL A N 1
ATOM 1524 C CA . VAL A 1 214 ? 3.637 64.512 64.227 1.00 87.69 211 VAL A CA 1
ATOM 1525 C C . VAL A 1 214 ? 3.350 64.588 65.731 1.00 87.77 211 VAL A C 1
ATOM 1526 O O . VAL A 1 214 ? 3.118 63.559 66.368 1.00 87.77 211 VAL A O 1
ATOM 1530 N N . THR A 1 215 ? 3.368 65.802 66.284 1.00 87.83 21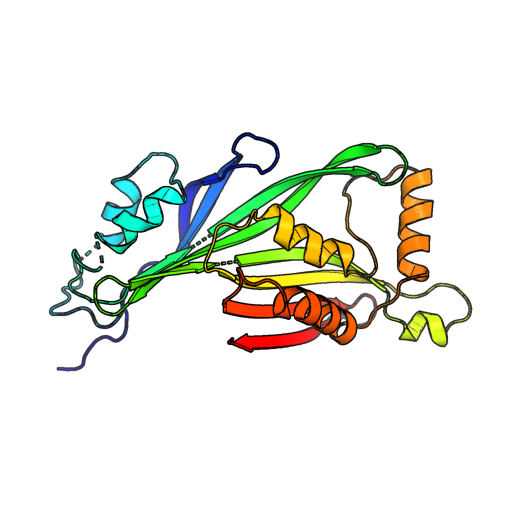2 THR A N 1
ATOM 1531 C CA . THR A 1 215 ? 3.097 66.020 67.706 1.00 87.86 212 THR A CA 1
ATOM 1532 C C . THR A 1 215 ? 1.623 65.759 68.019 1.00 87.95 212 THR A C 1
ATOM 1533 O O . THR A 1 215 ? 1.290 65.184 69.062 1.00 88.02 212 THR A O 1
ATOM 1537 N N . GLU A 1 216 ? 0.749 66.176 67.106 1.00 87.94 213 GLU A N 1
ATOM 1538 C CA . GLU A 1 216 ? -0.684 65.939 67.244 1.00 87.98 213 GLU A CA 1
ATOM 1539 C C . GLU A 1 216 ? -1.041 64.499 66.886 1.00 87.82 213 GLU A C 1
ATOM 1540 O O . GLU A 1 216 ? -1.889 63.883 67.537 1.00 87.91 213 GLU A O 1
ATOM 1546 N N . ARG A 1 217 ? -0.380 63.974 65.855 1.00 87.58 214 ARG A N 1
ATOM 1547 C CA . ARG A 1 217 ? -0.529 62.583 65.429 1.00 87.32 214 ARG A CA 1
ATOM 1548 C C . ARG A 1 217 ? -0.215 61.598 66.565 1.00 87.09 214 ARG A C 1
ATOM 1549 O O . ARG A 1 217 ? -0.937 60.619 66.765 1.00 87.02 214 ARG A O 1
ATOM 1557 N N . ALA A 1 218 ? 0.855 61.878 67.308 1.00 86.86 215 ALA A N 1
ATOM 1558 C CA . ALA A 1 218 ? 1.260 61.056 68.452 1.00 86.64 215 ALA A CA 1
ATOM 1559 C C . ALA A 1 218 ? 0.324 61.227 69.648 1.00 86.47 215 ALA A C 1
ATOM 1560 O O . ALA A 1 218 ? 0.033 60.259 70.355 1.00 86.48 215 ALA A O 1
ATOM 1562 N N . TYR A 1 219 ? -0.135 62.458 69.869 1.00 86.21 216 TYR A N 1
ATOM 1563 C CA . TYR A 1 219 ? -1.067 62.768 70.953 1.00 85.93 216 TYR A CA 1
ATOM 1564 C C . TYR A 1 219 ? -2.415 62.065 70.749 1.00 85.69 216 TYR A C 1
ATOM 1565 O O . TYR A 1 219 ? -3.046 61.620 71.712 1.00 85.68 216 TYR A O 1
ATOM 1574 N N . ASN A 1 220 ? -2.839 61.963 69.491 1.00 85.30 217 ASN A N 1
ATOM 1575 C CA . ASN A 1 220 ? -4.097 61.306 69.148 1.00 84.94 217 ASN A CA 1
ATOM 1576 C C . ASN A 1 220 ? -3.946 59.801 68.972 1.00 84.69 217 ASN A C 1
ATOM 1577 O O . ASN A 1 220 ? -4.925 59.097 68.724 1.00 84.71 217 ASN A O 1
ATOM 1582 N N . ASN A 1 221 ? -2.716 59.313 69.108 1.00 84.31 218 ASN A N 1
ATOM 1583 C CA . ASN A 1 221 ? -2.441 57.885 69.009 1.00 83.97 218 ASN A CA 1
ATOM 1584 C C . ASN A 1 221 ? -1.502 57.385 70.128 1.00 83.62 218 ASN A C 1
ATOM 1585 O O . ASN A 1 221 ? -0.412 56.879 69.850 1.00 83.58 218 ASN A O 1
ATOM 1590 N N . PRO A 1 222 ? -1.926 57.521 71.405 1.00 83.23 219 PRO A N 1
ATOM 1591 C CA . PRO A 1 222 ? -1.044 57.110 72.496 1.00 82.85 219 PRO A CA 1
ATOM 1592 C C . PRO A 1 222 ? -1.088 55.607 72.755 1.00 82.51 219 PRO A C 1
ATOM 1593 O O . PRO A 1 222 ? -2.164 55.000 72.735 1.00 82.44 219 PRO A O 1
ATOM 1597 N N . LYS A 1 223 ? 0.082 55.018 72.990 1.00 82.10 220 LYS A N 1
ATOM 1598 C CA . LYS A 1 223 ? 0.195 53.589 73.275 1.00 81.63 220 LYS A CA 1
ATOM 1599 C C . LYS A 1 223 ? 1.208 53.320 74.384 1.00 81.30 220 LYS A C 1
ATOM 1600 O O . LYS A 1 223 ? 2.296 53.903 74.400 1.00 81.18 220 LYS A O 1
ATOM 1606 N N . PHE A 1 224 ? 0.834 52.442 75.313 1.00 80.90 221 PHE A N 1
ATOM 1607 C CA . PHE A 1 224 ? 1.763 51.937 76.318 1.00 80.52 221 PHE A CA 1
ATOM 1608 C C . PHE A 1 224 ? 2.766 50.989 75.674 1.00 80.23 221 PHE A C 1
ATOM 1609 O O . PHE A 1 224 ? 2.556 50.503 74.559 1.00 80.19 221 PHE A O 1
ATOM 1617 N N . VAL A 1 225 ? 3.851 50.723 76.394 1.00 79.86 222 VAL A N 1
ATOM 1618 C CA . VAL A 1 225 ? 4.905 49.817 75.937 1.00 79.39 222 VAL A CA 1
ATOM 1619 C C . VAL A 1 225 ? 4.338 48.436 75.573 1.00 79.04 222 VAL A C 1
ATOM 1620 O O . VAL A 1 225 ? 4.773 47.823 74.598 1.00 79.11 222 VAL A O 1
ATOM 1624 N N . GLU A 1 226 ? 3.354 47.973 76.345 1.00 78.51 223 GLU A N 1
ATOM 1625 C CA . GLU A 1 226 ? 2.686 46.689 76.095 1.00 78.06 223 GLU A CA 1
ATOM 1626 C C . GLU A 1 226 ? 1.727 46.764 74.912 1.00 77.54 223 GLU A C 1
ATOM 1627 O O . GLU A 1 226 ? 1.494 45.767 74.231 1.00 77.54 223 GLU A O 1
ATOM 1633 N N . ASP A 1 227 ? 1.160 47.945 74.687 1.00 76.89 224 ASP A N 1
ATOM 1634 C CA . ASP A 1 227 ? 0.208 48.146 73.601 1.00 76.26 224 ASP A CA 1
ATOM 1635 C C . ASP A 1 227 ? 0.896 48.046 72.249 1.00 75.73 224 ASP A C 1
ATOM 1636 O O . ASP A 1 227 ? 0.346 47.477 71.309 1.00 75.70 224 ASP A O 1
ATOM 1641 N N . ILE A 1 228 ? 2.107 48.588 72.163 1.00 75.06 225 ILE A N 1
ATOM 1642 C CA . ILE A 1 228 ? 2.877 48.533 70.929 1.00 74.49 225 ILE A CA 1
ATOM 1643 C C . ILE A 1 228 ? 3.239 47.085 70.589 1.00 74.12 225 ILE A C 1
ATOM 1644 O O . ILE A 1 228 ? 2.935 46.617 69.490 1.00 74.08 225 ILE A O 1
ATOM 1649 N N . VAL A 1 229 ? 3.853 46.375 71.537 1.00 73.60 226 VAL A N 1
ATOM 1650 C CA . VAL A 1 229 ? 4.300 44.995 71.296 1.00 73.21 226 VAL A CA 1
ATOM 1651 C C . VAL A 1 229 ? 3.140 44.069 70.941 1.00 72.94 226 VAL A C 1
ATOM 1652 O O . VAL A 1 229 ? 3.306 43.122 70.172 1.00 72.87 226 VAL A O 1
ATOM 1656 N N . ARG A 1 230 ? 1.968 44.364 71.499 1.00 72.66 227 ARG A N 1
ATOM 1657 C CA . ARG A 1 230 ? 0.760 43.592 71.248 1.00 72.36 227 ARG A CA 1
ATOM 1658 C C . ARG A 1 230 ? 0.272 43.814 69.819 1.00 72.01 227 ARG A C 1
ATOM 1659 O O . ARG A 1 230 ? -0.036 42.860 69.099 1.00 71.89 227 ARG A O 1
ATOM 1667 N N . ASP A 1 231 ? 0.233 45.079 69.411 1.00 71.62 228 ASP A N 1
ATOM 1668 C CA . ASP A 1 231 ? -0.214 45.457 68.077 1.00 71.28 228 ASP A CA 1
ATOM 1669 C C . ASP A 1 231 ? 0.727 44.970 66.976 1.00 70.86 228 ASP A C 1
ATOM 1670 O O . ASP A 1 231 ? 0.287 44.671 65.868 1.00 70.81 228 ASP A O 1
ATOM 1675 N N . VAL A 1 232 ? 2.017 44.892 67.284 1.00 70.42 229 VAL A N 1
ATOM 1676 C CA . VAL A 1 232 ? 2.997 44.365 66.339 1.00 69.88 229 VAL A CA 1
ATOM 1677 C C . VAL A 1 232 ? 2.858 42.848 66.232 1.00 69.62 229 VAL A C 1
ATOM 1678 O O . VAL A 1 232 ? 2.768 42.303 65.128 1.00 69.44 229 VAL A O 1
ATOM 1682 N N . ALA A 1 233 ? 2.821 42.176 67.381 1.00 69.36 230 ALA A N 1
ATOM 1683 C CA . ALA A 1 233 ? 2.688 40.721 67.423 1.00 69.28 230 ALA A CA 1
ATOM 1684 C C . ALA A 1 233 ? 1.512 40.263 66.576 1.00 69.23 230 ALA A C 1
ATOM 1685 O O . ALA A 1 233 ? 1.604 39.281 65.839 1.00 69.14 230 ALA A O 1
ATOM 1687 N N . GLU A 1 234 ? 0.416 41.006 66.673 1.00 69.30 231 GLU A N 1
ATOM 1688 C CA . GLU A 1 234 ? -0.819 40.670 65.986 1.00 69.34 231 GLU A CA 1
ATOM 1689 C C . GLU A 1 234 ? -0.644 40.721 64.471 1.00 68.88 231 GLU A C 1
ATOM 1690 O O . GLU A 1 234 ? -1.179 39.872 63.756 1.00 69.05 231 GLU A O 1
ATOM 1696 N N . VAL A 1 235 ? 0.114 41.704 63.989 1.00 68.29 232 VAL A N 1
ATOM 1697 C CA . VAL A 1 235 ? 0.433 41.799 62.564 1.00 67.75 232 VAL A CA 1
ATOM 1698 C C . VAL A 1 235 ? 1.306 40.617 62.130 1.00 67.63 232 VAL A C 1
ATOM 1699 O O . VAL A 1 235 ? 1.128 40.073 61.038 1.00 67.57 232 VAL A O 1
ATOM 1703 N N . LEU A 1 236 ? 2.230 40.212 63.000 1.00 67.43 233 LEU A N 1
ATOM 1704 C CA . LEU A 1 236 ? 3.206 39.174 62.662 1.00 67.16 233 LEU A CA 1
ATOM 1705 C C . LEU A 1 236 ? 2.635 37.763 62.745 1.00 67.29 233 LEU A C 1
ATOM 1706 O O . LEU A 1 236 ? 3.146 36.845 62.099 1.00 67.34 233 LEU A O 1
ATOM 1711 N N . ASN A 1 237 ? 1.575 37.597 63.532 1.00 67.45 234 ASN A N 1
ATOM 1712 C CA . ASN A 1 237 ? 0.886 36.312 63.648 1.00 67.63 234 ASN A CA 1
ATOM 1713 C C . ASN A 1 237 ? 0.306 35.835 62.329 1.00 67.61 234 ASN A C 1
ATOM 1714 O O . ASN A 1 237 ? 0.196 34.632 62.081 1.00 67.62 234 ASN A O 1
ATOM 1719 N N . HIS A 1 238 ? -0.051 36.788 61.478 1.00 67.56 235 HIS A N 1
ATOM 1720 C CA . HIS A 1 238 ? -0.797 36.469 60.279 1.00 67.60 235 HIS A CA 1
ATOM 1721 C C . HIS A 1 238 ? 0.032 36.447 59.007 1.00 67.19 235 HIS A C 1
ATOM 1722 O O . HIS A 1 238 ? -0.452 36.014 57.963 1.00 67.26 235 HIS A O 1
ATOM 1729 N N . ASP A 1 239 ? 1.279 36.904 59.104 1.00 66.66 236 ASP A N 1
ATOM 1730 C CA . ASP A 1 239 ? 2.205 36.843 57.983 1.00 66.14 236 ASP A CA 1
ATOM 1731 C C . ASP A 1 239 ? 2.706 35.417 57.858 1.00 65.90 236 ASP A C 1
ATOM 1732 O O . ASP A 1 239 ? 3.299 34.883 58.795 1.00 66.09 236 ASP A O 1
ATOM 1737 N N . ASP A 1 240 ? 2.458 34.797 56.708 1.00 65.52 237 ASP A N 1
ATOM 1738 C CA . ASP A 1 240 ? 2.799 33.386 56.516 1.00 65.29 237 ASP A CA 1
ATOM 1739 C C . ASP A 1 240 ? 4.283 33.164 56.214 1.00 64.82 237 ASP A C 1
ATOM 1740 O O . ASP A 1 240 ? 4.740 32.024 56.128 1.00 64.91 237 ASP A O 1
ATOM 1745 N N . ARG A 1 241 ? 5.025 34.257 56.052 1.00 64.20 238 ARG A N 1
ATOM 1746 C CA . ARG A 1 241 ? 6.462 34.184 55.790 1.00 63.61 238 ARG A CA 1
ATOM 1747 C C . ARG A 1 241 ? 7.255 34.128 57.085 1.00 63.19 238 ARG A C 1
ATOM 1748 O O . ARG A 1 241 ? 8.470 33.948 57.067 1.00 63.21 238 ARG A O 1
ATOM 1756 N N . ILE A 1 242 ? 6.557 34.277 58.203 1.00 62.66 239 ILE A N 1
ATOM 1757 C CA . ILE A 1 242 ? 7.191 34.346 59.508 1.00 62.22 239 ILE A CA 1
ATOM 1758 C C . ILE A 1 242 ? 6.846 33.109 60.331 1.00 62.15 239 ILE A C 1
ATOM 1759 O O . ILE A 1 242 ? 5.675 32.849 60.608 1.00 62.25 239 ILE A O 1
A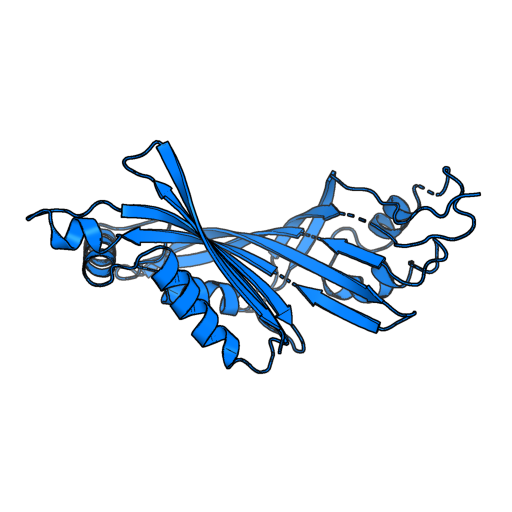TOM 1764 N N . ASP A 1 243 ? 7.877 32.348 60.697 1.00 61.96 240 ASP A N 1
ATOM 1765 C CA . ASP A 1 243 ? 7.727 31.109 61.459 1.00 61.83 240 ASP A CA 1
ATOM 1766 C C . ASP A 1 243 ? 7.754 31.346 62.962 1.00 61.71 240 ASP A C 1
ATOM 1767 O O . ASP A 1 243 ? 7.055 30.666 63.721 1.00 61.84 240 ASP A O 1
ATOM 1772 N N . ALA A 1 244 ? 8.580 32.299 63.382 1.00 61.46 241 ALA A N 1
ATOM 1773 C CA . ALA A 1 244 ? 8.737 32.646 64.788 1.00 61.22 241 ALA A CA 1
ATOM 1774 C C . ALA A 1 244 ? 9.204 34.086 64.883 1.00 61.10 241 ALA A C 1
ATOM 1775 O O . ALA A 1 244 ? 9.859 34.591 63.970 1.00 61.17 241 ALA A O 1
ATOM 1777 N N . TYR A 1 245 ? 8.865 34.744 65.986 1.00 60.99 242 TYR A N 1
ATOM 1778 C CA . TYR A 1 245 ? 9.226 36.145 66.176 1.00 60.93 242 TYR A CA 1
ATOM 1779 C C . TYR A 1 245 ? 9.432 36.516 67.639 1.00 61.26 242 TYR A C 1
ATOM 1780 O O . TYR A 1 245 ? 8.879 35.886 68.540 1.00 61.29 242 TYR A O 1
ATOM 1789 N N . ILE A 1 246 ? 10.247 37.543 67.851 1.00 61.76 243 ILE A N 1
ATOM 1790 C CA . ILE A 1 246 ? 10.382 38.201 69.140 1.00 62.22 243 ILE A CA 1
ATOM 1791 C C . ILE A 1 246 ? 10.106 39.685 68.897 1.00 62.64 243 ILE A C 1
ATOM 1792 O O . ILE A 1 246 ? 10.687 40.288 67.990 1.00 62.71 243 ILE A O 1
ATOM 1797 N N . VAL A 1 247 ? 9.195 40.260 69.678 1.00 63.19 244 VAL A N 1
ATOM 1798 C CA . VAL A 1 247 ? 8.930 41.697 69.611 1.00 63.83 244 VAL A CA 1
ATOM 1799 C C . VAL A 1 247 ? 9.217 42.321 70.963 1.00 64.47 244 VAL A C 1
ATOM 1800 O O . VAL A 1 247 ? 8.701 41.867 71.984 1.00 64.59 244 VAL A O 1
ATOM 1804 N N . GLU A 1 248 ? 10.047 43.357 70.967 1.00 65.30 245 GLU A N 1
ATOM 1805 C CA . GLU A 1 248 ? 10.334 44.088 72.187 1.00 66.34 245 GLU A CA 1
ATOM 1806 C C . GLU A 1 248 ? 10.351 45.577 71.920 1.00 66.96 245 GLU A C 1
ATOM 1807 O O . GLU A 1 248 ? 10.970 46.030 70.963 1.00 67.20 245 GLU A O 1
ATOM 1813 N N . SER A 1 249 ? 9.663 46.332 72.767 1.00 67.77 246 SER A N 1
ATOM 1814 C CA . SER A 1 249 ? 9.776 47.779 72.759 1.00 68.73 246 SER A CA 1
ATOM 1815 C C . SER A 1 249 ? 10.221 48.230 74.129 1.00 69.38 246 SER A C 1
ATOM 1816 O O . SER A 1 249 ? 9.849 47.627 75.134 1.00 69.36 246 SER A O 1
ATOM 1819 N N . GLU A 1 250 ? 11.027 49.285 74.167 1.00 70.41 247 GLU A N 1
ATOM 1820 C CA . GLU A 1 250 ? 11.469 49.845 75.435 1.00 71.43 247 GLU A CA 1
ATOM 1821 C C . GLU A 1 250 ? 11.558 51.359 75.417 1.00 72.07 247 GLU A C 1
ATOM 1822 O O . GLU A 1 250 ? 12.097 51.955 74.486 1.00 72.19 247 GLU A O 1
ATOM 1828 N N . ASN A 1 251 ? 11.004 51.968 76.459 1.00 72.99 248 ASN A N 1
ATOM 1829 C CA . ASN A 1 251 ? 11.033 53.410 76.633 1.00 73.91 248 ASN A CA 1
ATOM 1830 C C . ASN A 1 251 ? 12.307 53.840 77.329 1.00 74.45 248 ASN A C 1
ATOM 1831 O O . ASN A 1 251 ? 12.719 53.228 78.314 1.00 74.47 248 ASN A O 1
ATOM 1836 N N . PHE A 1 252 ? 12.922 54.901 76.827 1.00 75.27 249 PHE A N 1
ATOM 1837 C CA . PHE A 1 252 ? 13.979 55.571 77.569 1.00 76.21 249 PHE A CA 1
ATOM 1838 C C . PHE A 1 252 ? 13.345 56.735 78.337 1.00 76.79 249 PHE A C 1
ATOM 1839 O O . PHE A 1 252 ? 13.497 57.907 77.978 1.00 76.91 249 PHE A O 1
ATOM 1847 N N . GLU A 1 253 ? 12.623 56.359 79.396 1.00 77.56 250 GLU A N 1
ATOM 1848 C CA . GLU A 1 253 ? 11.756 57.228 80.212 1.00 78.30 250 GLU A CA 1
ATOM 1849 C C . GLU A 1 253 ? 12.161 58.699 80.310 1.00 78.74 250 GLU A C 1
ATOM 1850 O O . GLU A 1 253 ? 13.231 59.029 80.844 1.00 78.93 250 GLU A O 1
ATOM 1856 N N . SER A 1 254 ? 11.280 59.569 79.813 1.00 79.09 251 SER A N 1
ATOM 1857 C CA . SER A 1 254 ? 11.486 61.020 79.857 1.00 79.33 251 SER A CA 1
ATOM 1858 C C . SER A 1 254 ? 11.449 61.600 81.268 1.00 79.37 251 SER A C 1
ATOM 1859 O O . SER A 1 254 ? 12.067 62.634 81.526 1.00 79.51 251 SER A O 1
ATOM 1862 N N . ILE A 1 255 ? 10.731 60.937 82.173 1.00 79.29 252 ILE A N 1
ATOM 1863 C CA . ILE A 1 255 ? 10.573 61.439 83.544 1.00 79.15 252 ILE A CA 1
ATOM 1864 C C . ILE A 1 255 ? 10.993 60.457 84.647 1.00 78.94 252 ILE A C 1
ATOM 1865 O O . ILE A 1 255 ? 10.486 60.534 85.774 1.00 78.92 252 ILE A O 1
ATOM 1870 N N . HIS A 1 256 ? 11.929 59.553 84.339 1.00 78.58 253 HIS A N 1
ATOM 1871 C CA . HIS A 1 256 ? 12.288 58.495 85.295 1.00 78.23 253 HIS A CA 1
ATOM 1872 C C . HIS A 1 256 ? 13.756 58.056 85.389 1.00 77.88 253 HIS A C 1
ATOM 1873 O O . HIS A 1 256 ? 14.175 57.539 86.437 1.00 78.06 253 HIS A O 1
ATOM 1880 N N . ASN A 1 257 ? 14.525 58.242 84.314 1.00 77.20 254 ASN A N 1
ATOM 1881 C CA . ASN A 1 257 ? 15.957 57.879 84.292 1.00 76.48 254 ASN A CA 1
ATOM 1882 C C . ASN A 1 257 ? 16.250 56.366 84.250 1.00 75.95 254 ASN A C 1
ATOM 1883 O O . ASN A 1 257 ? 17.405 55.943 84.354 1.00 76.04 254 ASN A O 1
ATOM 1888 N N . HIS A 1 258 ? 15.208 55.555 84.101 1.00 75.12 255 HIS A N 1
ATOM 1889 C CA . HIS A 1 258 ? 15.387 54.129 83.853 1.00 74.25 255 HIS A CA 1
ATOM 1890 C C . HIS A 1 258 ? 14.705 53.747 82.538 1.00 73.44 255 HIS A C 1
ATOM 1891 O O . HIS A 1 258 ? 14.267 54.623 81.794 1.00 73.45 255 HIS A O 1
ATOM 1898 N N . SER A 1 259 ? 14.642 52.449 82.245 1.00 72.35 256 SER A N 1
ATOM 1899 C CA . SER A 1 259 ? 13.976 51.949 81.043 1.00 71.17 256 SER A CA 1
ATOM 1900 C C . SER A 1 259 ? 12.944 50.882 81.374 1.00 70.38 256 SER A C 1
ATOM 1901 O O . SER A 1 259 ? 13.236 49.938 82.096 1.00 70.33 256 SER A O 1
ATOM 1904 N N . ALA A 1 260 ? 11.737 51.044 80.841 1.00 69.39 257 ALA A N 1
ATOM 1905 C CA . ALA A 1 260 ? 10.708 50.014 80.922 1.00 68.40 257 ALA A CA 1
ATOM 1906 C C . ALA A 1 260 ? 10.637 49.296 79.589 1.00 67.68 257 ALA A C 1
ATOM 1907 O O . ALA A 1 260 ? 10.839 49.911 78.546 1.00 67.56 257 ALA A O 1
ATOM 1909 N N . TYR A 1 261 ? 10.356 47.999 79.621 1.00 66.84 258 TYR A N 1
ATOM 1910 C CA . TYR A 1 261 ? 10.192 47.229 78.394 1.00 66.19 258 TYR A CA 1
ATOM 1911 C C . TYR A 1 261 ? 9.094 46.182 78.513 1.00 65.96 258 TYR A C 1
ATOM 1912 O O . TYR A 1 261 ? 8.798 45.693 79.602 1.00 65.86 258 TYR A O 1
ATOM 1921 N N . ALA A 1 262 ? 8.496 45.852 77.375 1.00 65.74 259 ALA A N 1
ATOM 1922 C CA . ALA A 1 262 ? 7.567 44.741 77.268 1.00 65.53 259 ALA A CA 1
ATOM 1923 C C . ALA A 1 262 ? 8.047 43.850 76.139 1.00 65.45 259 ALA A C 1
ATOM 1924 O O . ALA A 1 262 ? 8.759 44.300 75.245 1.00 65.33 259 ALA A O 1
ATOM 1926 N N . LEU A 1 263 ? 7.660 42.583 76.179 1.00 65.51 260 LEU A N 1
ATOM 1927 C CA . LEU A 1 263 ? 8.166 41.624 75.215 1.00 65.63 260 LEU A CA 1
ATOM 1928 C C . LEU A 1 263 ? 7.161 40.520 74.931 1.00 65.88 260 LEU A C 1
ATOM 1929 O O . LEU A 1 263 ? 6.492 40.025 75.838 1.00 65.81 260 LEU A O 1
ATOM 1934 N N . ILE A 1 264 ? 7.062 40.154 73.658 1.00 66.29 261 ILE A N 1
ATOM 1935 C CA . ILE A 1 264 ? 6.259 39.018 73.221 1.00 66.86 261 ILE A CA 1
ATOM 1936 C C . ILE A 1 264 ? 7.097 38.138 72.299 1.00 67.28 261 ILE A C 1
ATOM 1937 O O . ILE A 1 264 ? 7.952 38.627 71.557 1.00 67.32 261 ILE A O 1
ATOM 1942 N N . GLU A 1 265 ? 6.852 36.835 72.371 1.00 67.89 262 GLU A N 1
ATOM 1943 C CA . GLU A 1 265 ? 7.568 35.854 71.575 1.00 68.59 262 GLU A CA 1
ATOM 1944 C C . GLU A 1 265 ? 6.653 34.667 71.299 1.00 68.81 262 GLU A C 1
ATOM 1945 O O . GLU A 1 265 ? 5.965 34.183 72.196 1.00 68.84 262 GLU A O 1
ATOM 1951 N N . ARG A 1 266 ? 6.636 34.210 70.053 1.00 69.18 263 ARG A N 1
ATOM 1952 C CA . ARG A 1 266 ? 5.789 33.090 69.680 1.00 69.71 263 ARG A CA 1
ATOM 1953 C C . ARG A 1 266 ? 6.436 32.263 68.581 1.00 69.59 263 ARG A C 1
ATOM 1954 O O . ARG A 1 266 ? 7.186 32.792 67.758 1.00 69.56 263 ARG A O 1
ATOM 1962 N N . ASP A 1 267 ? 6.149 30.962 68.591 1.00 69.53 264 ASP A N 1
ATOM 1963 C CA . ASP A 1 267 ? 6.549 30.058 67.520 1.00 69.45 264 ASP A CA 1
ATOM 1964 C C . ASP A 1 267 ? 5.299 29.490 66.856 1.00 69.32 264 ASP A C 1
ATOM 1965 O O . ASP A 1 267 ? 4.296 29.241 67.525 1.00 69.49 264 ASP A O 1
ATOM 1970 N N . LYS A 1 268 ? 5.361 29.289 65.543 1.00 69.02 265 LYS A N 1
ATOM 1971 C CA . LYS A 1 268 ? 4.205 28.821 64.787 1.00 68.75 265 LYS A CA 1
ATOM 1972 C C . LYS A 1 268 ? 4.467 27.466 64.127 1.00 68.87 265 LYS A C 1
ATOM 1973 O O . LYS A 1 268 ? 5.118 26.589 64.706 1.00 68.88 265 LYS A O 1
#

Solvent-accessible surface area: 13241 Å² total

Radius of gyration: 20.96 Å; Cα contacts (8 Å, |Δi|>4): 505; chains: 1; bounding box: 51×60×42 Å

Sequence (241 aa):
HIAIDRVGIKAIRHPVVVADKGGGSQHTVAQFNYVNLPHNFKGTHSRFVEILNSHEREISVESFEEILRSVSRLESDSGHIEAFPYFINKSAPVSGVKSLLDYEVTFIGEIKHGNQYSFTKVIVPVTSLCPCSKKISDYGAHNQRSHVTISVRTNSFIWIEDIIRIAEEQASCELYGLLKRPDEKYVTERAYNNPKFVEDIVRDVAEVLNHDDRIDAYIVESENFESIHNHSAYALIERDK

Organism: Nitrosomonas europaea (strain ATCC 19718 / CIP 103999 / KCTC 2705 / NBRC 14298) (NCBI:txid228410)

Foldseek 3Di:
DDWDQKDWDFQDKAWAWAADPVGDIDTWMDTKIIAGRFPPDDPVLCVLVVLVPVDDSHHYPVCLQVSQLVVVSRVGQKDKMKWTWDWDFDQQPPRGDTDIDIKIDMKMWIGHPRRDIWIKKIWFKAKAFACPQLPPPPDDTDIFIKTKMKMFGFQDDDRPVVLNVLLQVLGLHGDGHDADPVSVVCRVVSSSVRHDDQQSSQVSSVVVQVPDPRTFKMKIKMKGCDPPDNDIDMDIDIDGD

InterPro domains:
  IPR003801 GTP cyclohydrolase FolE2/MptA [PF02649] (10-259)
  IPR003801 GTP cyclohydrolase FolE2/MptA [PTHR36445] (9-264)
  IPR022838 GTP cyclohydrolase FolE2 [MF_01527_B] (9-264)